Protein AF-A0A535KZH7-F1 (afdb_monomer_lite)

Structure (mmCIF, N/CA/C/O backbone):
data_AF-A0A535KZH7-F1
#
_entry.id   AF-A0A535KZH7-F1
#
loop_
_atom_site.group_PDB
_atom_site.id
_atom_site.type_symbol
_atom_site.label_atom_id
_atom_site.label_alt_id
_atom_site.label_comp_id
_atom_site.label_asym_id
_atom_site.label_entity_id
_atom_site.label_seq_id
_atom_site.pdbx_PDB_ins_code
_atom_site.Cartn_x
_atom_site.Cartn_y
_atom_site.Cartn_z
_atom_site.occupancy
_atom_site.B_iso_or_equiv
_atom_site.auth_seq_id
_atom_site.auth_comp_id
_atom_site.auth_asym_id
_atom_site.auth_atom_id
_atom_site.pdbx_PDB_model_num
ATOM 1 N N . MET A 1 1 ? 9.470 23.841 11.954 1.00 39.41 1 MET A N 1
ATOM 2 C CA . MET A 1 1 ? 9.263 24.205 10.536 1.00 39.41 1 MET A CA 1
ATOM 3 C C . MET A 1 1 ? 7.979 23.517 10.084 1.00 39.41 1 MET A C 1
ATOM 5 O O . MET A 1 1 ? 8.004 22.323 9.849 1.00 39.41 1 MET A O 1
ATOM 9 N N . PHE A 1 2 ? 6.840 24.219 10.107 1.00 42.56 2 PHE A N 1
ATOM 10 C CA . PHE A 1 2 ? 5.518 23.649 9.799 1.00 42.56 2 PHE A CA 1
ATOM 11 C C . PHE A 1 2 ? 5.331 23.496 8.275 1.00 42.56 2 PHE A C 1
ATOM 13 O O . PHE A 1 2 ? 4.774 24.376 7.624 1.00 42.56 2 PHE A O 1
ATOM 20 N N . LYS A 1 3 ? 5.815 22.394 7.698 1.00 49.94 3 LYS A N 1
ATOM 21 C CA . LYS A 1 3 ? 5.168 21.756 6.535 1.00 49.94 3 LYS A CA 1
ATOM 22 C C . LYS A 1 3 ? 4.121 20.816 7.173 1.00 49.94 3 LYS A C 1
ATOM 24 O O . LYS A 1 3 ? 4.491 20.090 8.079 1.00 49.94 3 LYS A O 1
ATOM 29 N N . ASP A 1 4 ? 2.800 20.880 6.994 1.00 58.34 4 ASP A N 1
ATOM 30 C CA . ASP A 1 4 ? 2.059 20.798 5.740 1.00 58.34 4 ASP A CA 1
ATOM 31 C C . ASP A 1 4 ? 0.545 21.055 5.905 1.00 58.34 4 ASP A C 1
ATOM 33 O O . ASP A 1 4 ? -0.198 20.168 6.330 1.00 58.34 4 ASP A O 1
ATOM 37 N N . PRO A 1 5 ? 0.016 22.208 5.466 1.00 68.94 5 PRO A N 1
ATOM 38 C CA . PRO A 1 5 ? -1.412 22.330 5.186 1.00 68.94 5 PRO A CA 1
ATOM 39 C C . PRO A 1 5 ? -1.755 21.970 3.733 1.00 68.94 5 PRO A C 1
ATOM 41 O O . PRO A 1 5 ? -2.889 21.588 3.460 1.00 68.94 5 PRO A O 1
ATOM 44 N N . TYR A 1 6 ? -0.817 22.093 2.783 1.00 82.56 6 TYR A N 1
ATOM 45 C CA . TYR A 1 6 ? -1.136 22.000 1.352 1.00 82.56 6 TYR A CA 1
ATOM 46 C C . TYR A 1 6 ? -1.100 20.566 0.788 1.00 82.56 6 TYR A C 1
ATOM 48 O O . TYR A 1 6 ? -2.123 20.146 0.242 1.00 82.56 6 TYR A O 1
ATOM 56 N N . PRO A 1 7 ? -0.031 19.762 0.960 1.00 86.06 7 PRO A N 1
ATOM 57 C CA . PRO A 1 7 ? -0.011 18.382 0.475 1.00 86.06 7 PRO A CA 1
ATOM 58 C C . PRO A 1 7 ? -1.048 17.498 1.164 1.00 86.06 7 PRO A C 1
ATOM 60 O O . PRO A 1 7 ? -1.810 16.814 0.483 1.00 86.06 7 PRO A O 1
ATOM 63 N N . LEU A 1 8 ? -1.184 17.594 2.493 1.00 85.00 8 LEU A N 1
ATOM 64 C CA . LEU A 1 8 ? -2.224 16.872 3.233 1.00 85.00 8 LEU A CA 1
ATOM 65 C C . LEU A 1 8 ? -3.637 17.242 2.749 1.00 85.00 8 LEU A C 1
ATOM 67 O O . LEU A 1 8 ? -4.498 16.374 2.599 1.00 85.00 8 LEU A O 1
ATOM 71 N N . LYS A 1 9 ? -3.888 18.522 2.441 1.00 85.88 9 LYS A N 1
ATOM 72 C CA . LYS A 1 9 ? -5.162 18.958 1.848 1.00 85.88 9 LYS A CA 1
ATOM 73 C C . LYS A 1 9 ? -5.380 18.353 0.462 1.00 85.88 9 LYS A C 1
ATOM 75 O O . LYS A 1 9 ? -6.516 18.002 0.151 1.00 85.88 9 LYS A O 1
ATOM 80 N N . MET A 1 10 ? -4.336 18.213 -0.354 1.00 88.31 10 MET A N 1
ATOM 81 C CA . MET A 1 10 ? -4.445 17.570 -1.668 1.00 88.31 10 MET A CA 1
ATOM 82 C C . MET A 1 10 ? -4.733 16.076 -1.55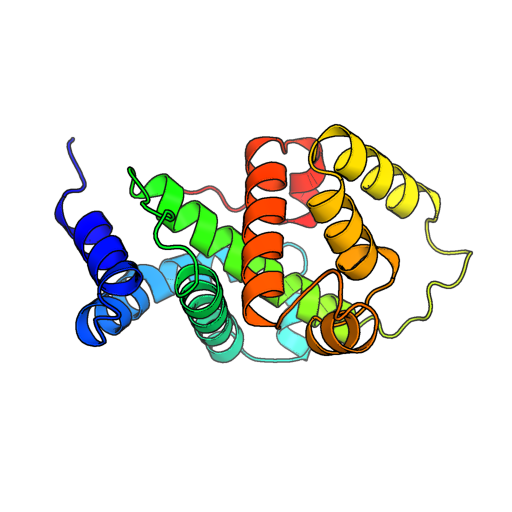1 1.00 88.31 10 MET A C 1
ATOM 84 O O . MET A 1 10 ? -5.653 15.606 -2.215 1.00 88.31 10 MET A O 1
ATOM 88 N N . PHE A 1 11 ? -4.071 15.359 -0.638 1.00 87.81 11 PHE A N 1
ATOM 89 C CA . PHE A 1 11 ? -4.439 13.977 -0.315 1.00 87.81 11 PHE A CA 1
ATOM 90 C C . PHE A 1 11 ? -5.907 13.883 0.109 1.00 87.81 11 PHE A C 1
ATOM 92 O O . PHE A 1 11 ? -6.678 13.136 -0.487 1.00 87.81 11 PHE A O 1
ATOM 99 N N . ARG A 1 12 ? -6.348 14.702 1.071 1.00 84.25 12 ARG A N 1
ATOM 100 C CA . ARG A 1 12 ? -7.747 14.697 1.531 1.00 84.25 12 ARG A CA 1
ATOM 101 C C . ARG A 1 12 ? -8.741 14.985 0.402 1.00 84.25 12 ARG A C 1
ATOM 103 O O . ARG A 1 12 ? -9.753 14.298 0.318 1.00 84.25 12 ARG A O 1
ATOM 110 N N . ARG A 1 13 ? -8.467 15.945 -0.490 1.00 85.50 13 ARG A N 1
ATOM 111 C CA . ARG A 1 13 ? -9.321 16.221 -1.666 1.00 85.50 13 ARG A CA 1
ATOM 112 C C . ARG A 1 13 ? -9.358 15.040 -2.638 1.00 85.50 13 ARG A C 1
ATOM 114 O O . ARG A 1 13 ? -10.438 14.646 -3.068 1.00 85.50 13 ARG A O 1
ATOM 121 N N . ALA A 1 14 ? -8.207 14.441 -2.931 1.00 85.81 14 ALA A N 1
ATOM 122 C CA . ALA A 1 14 ? -8.098 13.288 -3.822 1.00 85.81 14 ALA A CA 1
ATOM 123 C C . ALA A 1 14 ? -8.870 12.054 -3.306 1.00 85.81 14 ALA A C 1
ATOM 125 O O . ALA A 1 14 ? -9.451 11.307 -4.102 1.00 85.81 14 ALA A O 1
ATOM 126 N N . LEU A 1 15 ? -8.883 11.858 -1.982 1.00 78.94 15 LEU A N 1
ATOM 127 C CA . LEU A 1 15 ? -9.468 10.696 -1.305 1.00 78.94 15 LEU A CA 1
ATOM 128 C C . LEU A 1 15 ? -10.956 10.887 -0.981 1.00 78.94 15 LEU A C 1
ATOM 130 O O . LEU A 1 15 ? -11.769 10.040 -1.333 1.00 78.94 15 LEU A O 1
ATOM 134 N N . ILE A 1 16 ? -11.317 12.005 -0.343 1.00 73.25 16 ILE A N 1
ATOM 135 C CA . ILE A 1 16 ? -12.676 12.257 0.166 1.00 73.25 16 ILE A CA 1
ATOM 136 C C . ILE A 1 16 ? -13.601 12.750 -0.950 1.00 73.25 16 ILE A C 1
ATOM 138 O O . ILE A 1 16 ? -14.766 12.372 -1.000 1.00 73.25 16 ILE A O 1
ATOM 142 N N . GLN A 1 17 ? -13.096 13.615 -1.835 1.00 70.56 17 GLN A N 1
ATOM 143 C CA . GLN A 1 17 ? -13.911 14.280 -2.860 1.00 70.56 17 GLN A CA 1
ATOM 144 C C . GLN A 1 17 ? -13.775 13.616 -4.235 1.00 70.56 17 GLN A C 1
ATOM 146 O O . GLN A 1 17 ? -14.438 14.032 -5.179 1.00 70.56 17 GLN A O 1
ATOM 151 N N . GLY A 1 18 ? -12.903 12.606 -4.363 1.00 76.25 18 GLY A N 1
ATOM 152 C CA . GLY A 1 18 ? -12.600 11.969 -5.646 1.00 76.25 18 GLY A CA 1
ATOM 153 C C . GLY A 1 18 ? -12.031 12.943 -6.683 1.00 76.25 18 GLY A C 1
ATOM 154 O O . GLY A 1 18 ? -12.133 12.688 -7.880 1.00 76.25 18 GLY A O 1
ATOM 155 N N . ASP A 1 19 ? -11.465 14.065 -6.229 1.00 86.62 19 ASP A N 1
ATOM 156 C CA . ASP A 1 19 ? -11.054 15.176 -7.080 1.00 86.62 19 ASP A CA 1
ATOM 157 C C . ASP A 1 19 ? -9.902 14.752 -8.003 1.00 86.62 19 ASP A C 1
ATOM 159 O O . ASP A 1 19 ? -8.779 14.500 -7.557 1.00 86.62 19 ASP A O 1
ATOM 163 N N . SER A 1 20 ? -10.203 14.664 -9.301 1.00 86.25 20 SER A N 1
ATOM 164 C CA . SER A 1 20 ? -9.248 14.278 -10.348 1.00 86.25 20 SER A CA 1
ATOM 165 C C . SER A 1 20 ? -8.008 15.175 -10.398 1.00 86.25 20 SER A C 1
ATOM 167 O O . SER A 1 20 ? -6.897 14.657 -10.479 1.00 86.25 20 SER A O 1
ATOM 169 N N . GLN A 1 21 ? -8.160 16.493 -10.232 1.00 89.00 21 GLN A N 1
ATOM 170 C CA . GLN A 1 21 ? -7.033 17.428 -10.250 1.00 89.00 21 GLN A CA 1
ATOM 171 C C . GLN A 1 21 ? -6.147 17.243 -9.019 1.00 89.00 21 GLN A C 1
ATOM 173 O O . GLN A 1 21 ? -4.922 17.312 -9.105 1.00 89.00 21 GLN A O 1
ATOM 178 N N . ALA A 1 22 ? -6.755 16.971 -7.862 1.00 90.81 22 ALA A N 1
ATOM 179 C CA . ALA A 1 22 ? -6.000 16.655 -6.656 1.00 90.81 22 ALA A CA 1
ATOM 180 C C . ALA A 1 22 ? -5.250 15.318 -6.791 1.00 90.81 22 ALA A C 1
ATOM 182 O O . ALA A 1 22 ? -4.103 15.225 -6.356 1.00 90.81 22 ALA A O 1
ATOM 183 N N . ARG A 1 23 ? -5.854 14.300 -7.423 1.00 91.31 23 ARG A N 1
ATOM 184 C CA . ARG A 1 23 ? -5.192 13.012 -7.708 1.00 91.31 23 ARG A CA 1
ATOM 185 C C . ARG A 1 23 ? -3.997 13.180 -8.637 1.00 91.31 23 ARG A C 1
ATOM 187 O O . ARG A 1 23 ? -2.927 12.674 -8.316 1.00 91.31 23 ARG A O 1
ATOM 194 N N . GLU A 1 24 ? -4.159 13.914 -9.734 1.00 92.06 24 GLU A N 1
ATOM 195 C CA . GLU A 1 24 ? -3.070 14.228 -10.667 1.00 92.06 24 GLU A CA 1
ATOM 196 C C . GLU A 1 24 ? -1.946 14.999 -9.975 1.00 92.06 24 GLU A C 1
ATOM 198 O O . GLU A 1 24 ? -0.769 14.680 -10.145 1.00 92.06 24 GLU A O 1
ATOM 203 N N . TRP A 1 25 ? -2.299 15.983 -9.142 1.00 93.56 25 TRP A N 1
ATOM 204 C CA . TRP A 1 25 ? -1.316 16.731 -8.368 1.00 93.56 25 TRP A CA 1
ATOM 205 C C . TRP A 1 25 ? -0.545 15.818 -7.410 1.00 93.56 25 TRP A C 1
ATOM 207 O O . TRP A 1 25 ? 0.680 15.887 -7.374 1.00 93.56 25 TRP A O 1
ATOM 217 N N . VAL A 1 26 ? -1.224 14.940 -6.661 1.00 92.50 26 VAL A N 1
ATOM 218 C CA . VAL A 1 26 ? -0.561 13.997 -5.742 1.00 92.50 26 VAL A CA 1
ATOM 219 C C . VAL A 1 26 ? 0.336 13.033 -6.515 1.00 92.50 26 VAL A C 1
ATOM 221 O O . VAL A 1 26 ? 1.496 12.866 -6.146 1.00 92.50 26 VAL A O 1
ATOM 224 N N . GLN A 1 27 ? -0.163 12.451 -7.609 1.00 94.44 27 GLN A N 1
ATOM 225 C CA . GLN A 1 27 ? 0.622 11.561 -8.464 1.00 94.44 27 GLN A CA 1
ATOM 226 C C . GLN A 1 27 ? 1.889 12.250 -8.957 1.00 94.44 27 GLN A C 1
ATOM 228 O O . GLN A 1 27 ? 2.974 11.714 -8.778 1.00 94.44 27 GLN A O 1
ATOM 233 N N . ARG A 1 28 ? 1.779 13.463 -9.506 1.00 94.06 28 ARG A N 1
ATOM 234 C CA . ARG A 1 28 ? 2.931 14.220 -10.002 1.00 94.06 28 ARG A CA 1
ATOM 235 C C . ARG A 1 28 ? 3.917 14.584 -8.891 1.00 94.06 28 ARG A C 1
ATOM 237 O O . ARG A 1 28 ? 5.121 14.465 -9.096 1.00 94.06 28 ARG A O 1
ATOM 244 N N . SER A 1 29 ? 3.420 15.039 -7.743 1.00 93.00 29 SER A N 1
ATOM 245 C CA . SER A 1 29 ? 4.252 15.488 -6.619 1.00 93.00 29 SER A CA 1
ATOM 246 C C . SER A 1 29 ? 5.021 14.345 -5.959 1.00 93.00 29 SER A C 1
ATOM 248 O O . SER A 1 29 ? 6.168 14.536 -5.569 1.00 93.00 29 SER A O 1
ATOM 250 N N . TYR A 1 30 ? 4.410 13.162 -5.859 1.00 94.75 30 TYR A N 1
ATOM 251 C CA . TYR A 1 30 ? 4.977 12.008 -5.152 1.00 94.75 30 TYR A CA 1
ATOM 252 C C . TYR A 1 30 ? 5.451 10.889 -6.080 1.00 94.75 30 TYR A C 1
ATOM 254 O O . TYR A 1 30 ? 5.908 9.855 -5.598 1.00 94.75 30 TYR A O 1
ATOM 262 N N . TRP A 1 31 ? 5.404 11.093 -7.400 1.00 94.38 31 TRP A N 1
ATOM 263 C CA . TRP A 1 31 ? 5.911 10.138 -8.386 1.00 94.38 31 TRP A CA 1
ATOM 264 C C . TRP A 1 31 ? 7.342 9.716 -8.066 1.00 94.38 31 TRP A C 1
ATOM 266 O O . TRP A 1 31 ? 7.638 8.532 -7.925 1.00 94.38 31 TRP A O 1
ATOM 276 N N . LYS A 1 32 ? 8.225 10.710 -7.902 1.00 93.75 32 LYS A N 1
ATOM 277 C CA . LYS A 1 32 ? 9.637 10.473 -7.615 1.00 93.75 32 LYS A CA 1
ATOM 278 C C . LYS A 1 32 ? 9.830 9.773 -6.270 1.00 93.75 32 LYS A C 1
ATOM 280 O O . LYS A 1 32 ? 10.658 8.884 -6.182 1.00 93.75 32 LYS A O 1
ATOM 285 N N . THR A 1 33 ? 9.040 10.121 -5.257 1.00 93.94 33 THR A N 1
ATOM 286 C CA . THR A 1 33 ? 9.095 9.467 -3.944 1.00 93.94 33 THR A CA 1
ATOM 287 C C . THR A 1 33 ? 8.783 7.974 -4.044 1.00 93.94 33 THR A C 1
ATOM 289 O O . THR A 1 33 ? 9.537 7.156 -3.528 1.00 93.94 33 THR A O 1
ATOM 292 N N . VAL A 1 34 ? 7.711 7.604 -4.753 1.00 93.56 34 VAL A N 1
ATOM 293 C CA . VAL A 1 34 ? 7.353 6.192 -4.967 1.00 93.56 34 VAL A CA 1
ATOM 294 C C . VAL A 1 34 ? 8.427 5.472 -5.783 1.00 93.56 34 VAL A C 1
ATOM 296 O O . VAL A 1 34 ? 8.756 4.325 -5.490 1.00 93.56 34 VAL A O 1
ATOM 299 N N . LEU A 1 35 ? 9.003 6.151 -6.775 1.00 93.69 35 LEU A N 1
ATOM 300 C CA . LEU A 1 35 ? 10.097 5.614 -7.574 1.00 93.69 35 LEU A CA 1
ATOM 301 C C . LEU A 1 35 ? 11.358 5.352 -6.735 1.00 93.69 35 LEU A C 1
ATOM 303 O O . LEU A 1 35 ? 11.925 4.266 -6.803 1.00 93.69 35 LEU A O 1
ATOM 307 N N . ASP A 1 36 ? 11.759 6.307 -5.897 1.00 91.81 36 ASP A N 1
ATOM 308 C CA . ASP A 1 36 ? 12.930 6.169 -5.029 1.00 91.81 36 ASP A CA 1
ATOM 309 C C . ASP A 1 36 ? 12.724 5.013 -4.013 1.00 91.81 36 ASP A C 1
ATOM 311 O O . ASP A 1 36 ? 13.657 4.262 -3.705 1.00 91.81 36 ASP A O 1
ATOM 315 N N . TRP A 1 37 ? 11.488 4.797 -3.535 1.00 92.44 37 TRP A N 1
ATOM 316 C CA . TRP A 1 37 ? 11.130 3.631 -2.713 1.00 92.44 37 TRP A CA 1
ATOM 317 C C . TRP A 1 37 ? 11.227 2.308 -3.477 1.00 92.44 37 TRP A C 1
ATOM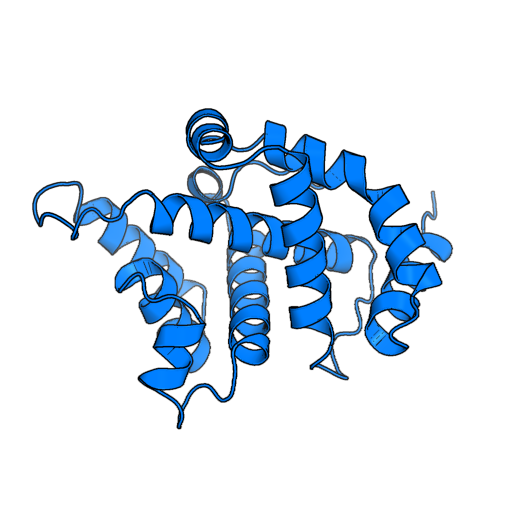 319 O O . TRP A 1 37 ? 11.760 1.336 -2.942 1.00 92.44 37 TRP A O 1
ATOM 329 N N . LEU A 1 38 ? 10.764 2.270 -4.729 1.00 90.62 38 LEU A N 1
ATOM 330 C CA . LEU A 1 38 ? 10.892 1.104 -5.603 1.00 90.62 38 LEU A CA 1
ATOM 331 C C . LEU A 1 38 ? 12.367 0.745 -5.845 1.00 90.62 38 LEU A C 1
ATOM 333 O O . LEU A 1 38 ? 12.753 -0.417 -5.715 1.00 90.62 38 LEU A O 1
ATOM 337 N N . HIS A 1 39 ? 13.218 1.743 -6.104 1.00 89.06 39 HIS A N 1
ATOM 338 C CA . HIS A 1 39 ? 14.667 1.561 -6.270 1.00 89.06 39 HIS A CA 1
ATOM 339 C C . HIS A 1 39 ? 15.382 1.059 -5.016 1.00 89.06 39 HIS A C 1
ATOM 341 O O . HIS A 1 39 ? 16.453 0.451 -5.124 1.00 89.06 39 HIS A O 1
ATOM 347 N N . SER A 1 40 ? 14.803 1.325 -3.847 1.00 85.81 40 SER A N 1
ATOM 348 C CA . SER A 1 40 ? 15.311 0.896 -2.543 1.00 85.81 40 SER A CA 1
ATOM 349 C C . SER A 1 40 ? 14.820 -0.501 -2.141 1.00 85.81 40 SER A C 1
ATOM 351 O O . SER A 1 40 ? 15.215 -1.009 -1.092 1.00 85.81 40 SER A O 1
ATOM 353 N N . HIS A 1 41 ? 13.966 -1.138 -2.950 1.00 82.44 41 HIS A N 1
ATOM 354 C CA . HIS A 1 41 ? 13.421 -2.454 -2.638 1.00 82.44 41 HIS A CA 1
ATOM 355 C C . HIS A 1 41 ? 14.486 -3.562 -2.811 1.00 82.44 41 HIS A C 1
ATOM 357 O O . HIS A 1 41 ? 15.124 -3.625 -3.868 1.00 82.44 41 HIS A O 1
ATOM 363 N N . PRO A 1 42 ? 14.660 -4.484 -1.838 1.00 76.38 42 PRO A N 1
ATOM 364 C CA . PRO A 1 42 ? 15.676 -5.545 -1.892 1.00 76.38 42 PRO A CA 1
ATOM 365 C C . PRO A 1 42 ? 15.591 -6.420 -3.149 1.00 76.38 42 PRO A C 1
ATOM 367 O O . PRO A 1 42 ? 16.607 -6.759 -3.746 1.00 76.38 42 PRO A O 1
ATOM 370 N N . HIS A 1 43 ? 14.368 -6.714 -3.596 1.00 76.19 43 HIS A N 1
ATOM 371 C CA . HIS A 1 43 ? 14.089 -7.573 -4.754 1.00 76.19 43 HIS A CA 1
ATOM 372 C C . HIS A 1 43 ? 13.855 -6.806 -6.068 1.00 76.19 43 HIS A C 1
ATOM 374 O O . HIS A 1 43 ? 13.193 -7.317 -6.971 1.00 76.19 43 HIS A O 1
ATOM 380 N N . LYS A 1 44 ? 14.342 -5.563 -6.201 1.00 82.25 44 LYS A N 1
ATOM 381 C CA . LYS A 1 44 ? 14.070 -4.724 -7.390 1.00 82.25 44 LYS A CA 1
ATOM 382 C C . LYS A 1 44 ? 14.462 -5.381 -8.720 1.00 82.25 44 LYS A C 1
ATOM 384 O O . LYS A 1 44 ? 13.733 -5.260 -9.696 1.00 82.25 44 LYS A O 1
ATOM 389 N N . GLU A 1 45 ? 15.566 -6.129 -8.742 1.00 83.38 45 GLU A N 1
ATOM 390 C CA . GLU A 1 45 ? 16.057 -6.808 -9.950 1.00 83.38 45 GLU A CA 1
ATOM 391 C C . GLU A 1 45 ? 15.111 -7.920 -10.415 1.00 83.38 45 GLU A C 1
ATOM 393 O O . GLU A 1 45 ? 15.011 -8.198 -11.607 1.00 83.38 45 GLU A O 1
ATOM 398 N N . GLU A 1 46 ? 14.408 -8.570 -9.486 1.00 81.00 46 GLU A N 1
ATOM 399 C CA . GLU A 1 46 ? 13.398 -9.580 -9.803 1.00 81.00 46 GLU A CA 1
ATOM 400 C C . GLU A 1 46 ? 12.107 -8.917 -10.281 1.00 81.00 46 GLU A C 1
ATOM 402 O O . GLU A 1 46 ? 11.522 -9.342 -11.274 1.00 81.00 46 GLU A O 1
ATOM 407 N N . ILE A 1 47 ? 11.708 -7.831 -9.616 1.00 84.12 47 ILE A N 1
ATOM 408 C CA . ILE A 1 47 ? 10.527 -7.030 -9.949 1.00 84.12 47 ILE A CA 1
ATOM 409 C C . ILE A 1 47 ? 10.631 -6.492 -11.386 1.00 84.12 47 ILE A C 1
ATOM 411 O O . ILE A 1 47 ? 9.721 -6.694 -12.188 1.00 84.12 47 ILE A O 1
ATOM 415 N N . TYR A 1 48 ? 11.768 -5.905 -11.768 1.00 86.94 48 TYR A N 1
ATOM 416 C CA . TYR A 1 48 ? 11.955 -5.319 -13.102 1.00 86.94 48 TYR A CA 1
ATOM 417 C C . TYR A 1 48 ? 11.996 -6.315 -14.264 1.00 86.94 48 TYR A C 1
ATOM 419 O O . TYR A 1 48 ? 11.982 -5.904 -15.424 1.00 86.94 48 TYR A O 1
ATOM 427 N N . ARG A 1 49 ? 11.990 -7.625 -13.998 1.00 86.50 49 ARG A N 1
ATOM 428 C CA . ARG A 1 49 ? 11.846 -8.638 -15.057 1.00 86.50 49 ARG A CA 1
ATOM 429 C C . ARG A 1 49 ? 10.433 -8.695 -15.631 1.00 86.50 49 ARG A C 1
ATOM 431 O O . ARG A 1 49 ? 10.264 -9.208 -16.733 1.00 86.50 49 ARG A O 1
ATOM 438 N N . PHE A 1 50 ? 9.433 -8.216 -14.890 1.00 83.56 50 PHE A N 1
ATO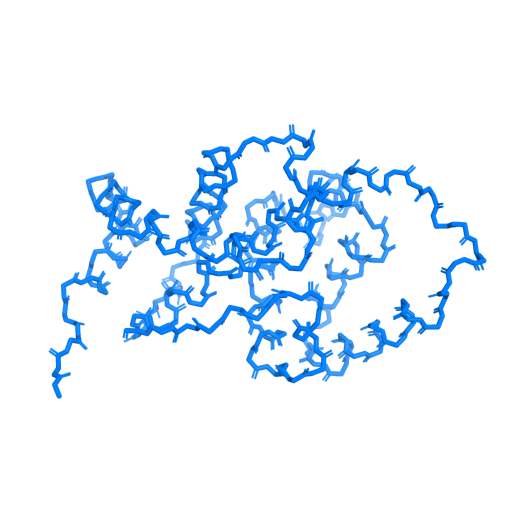M 439 C CA . PHE A 1 50 ? 8.026 -8.322 -15.282 1.00 83.56 50 PHE A CA 1
ATOM 440 C C . PHE A 1 50 ? 7.521 -7.052 -15.949 1.00 83.56 50 PHE A C 1
ATOM 442 O O . PHE A 1 50 ? 6.944 -7.119 -17.033 1.00 83.56 50 PHE A O 1
ATOM 449 N N . TYR A 1 51 ? 7.736 -5.908 -15.303 1.00 89.12 51 TYR A N 1
ATOM 450 C CA . TYR A 1 51 ? 7.252 -4.617 -15.777 1.00 89.12 51 TYR A CA 1
ATOM 451 C C . TYR A 1 51 ? 8.267 -3.510 -15.496 1.00 89.12 51 TYR A C 1
ATOM 453 O O . TYR A 1 51 ? 9.203 -3.682 -14.716 1.00 89.12 51 TYR A O 1
ATOM 461 N N . ASP A 1 52 ? 8.078 -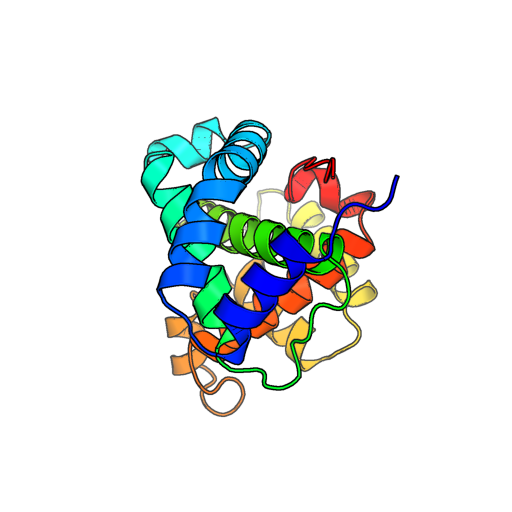2.366 -16.146 1.00 90.94 52 ASP A N 1
ATOM 462 C CA . ASP A 1 52 ? 8.914 -1.193 -15.930 1.00 90.94 52 ASP A CA 1
ATOM 463 C C . ASP A 1 52 ? 8.487 -0.392 -14.687 1.00 90.94 52 ASP A C 1
ATOM 465 O O . ASP A 1 52 ? 7.458 -0.628 -14.049 1.00 90.94 52 ASP A O 1
ATOM 469 N N . GLU A 1 53 ? 9.299 0.601 -14.344 1.00 93.06 53 GLU A N 1
ATOM 470 C CA . GLU A 1 53 ? 9.063 1.510 -13.221 1.00 93.06 53 GLU A CA 1
ATOM 471 C C . GLU A 1 53 ? 7.725 2.246 -13.326 1.00 93.06 53 GLU A C 1
ATOM 473 O O . GLU A 1 53 ? 7.001 2.380 -12.337 1.00 93.06 53 GLU A O 1
ATOM 478 N N . ASN A 1 54 ? 7.370 2.690 -14.534 1.00 92.56 54 ASN A N 1
ATOM 479 C CA . ASN A 1 54 ? 6.151 3.454 -14.776 1.00 92.56 54 ASN A CA 1
ATOM 480 C C . ASN A 1 54 ? 4.907 2.635 -14.450 1.00 92.56 54 ASN A C 1
ATOM 482 O O . ASN A 1 54 ? 3.961 3.166 -13.859 1.00 92.56 54 ASN A O 1
ATOM 486 N N . TYR A 1 55 ? 4.912 1.348 -14.801 1.00 92.31 55 TYR A N 1
ATOM 487 C CA . TYR A 1 55 ? 3.850 0.426 -14.440 1.00 92.31 55 TYR A CA 1
ATOM 488 C C . TYR A 1 55 ? 3.699 0.336 -12.920 1.00 92.31 55 TYR A C 1
ATOM 490 O O . TYR A 1 55 ? 2.604 0.561 -12.405 1.00 92.31 55 TYR A O 1
ATOM 498 N N . TYR A 1 56 ? 4.781 0.085 -12.179 1.00 92.31 56 TYR A N 1
ATOM 499 C CA . TYR A 1 56 ? 4.705 -0.080 -10.724 1.00 92.31 56 TYR A CA 1
ATOM 500 C C . TYR A 1 56 ? 4.255 1.182 -9.997 1.00 92.31 56 TYR A C 1
ATOM 502 O O . TYR A 1 56 ? 3.399 1.109 -9.108 1.00 92.31 56 TYR A O 1
ATOM 510 N N . VAL A 1 57 ? 4.769 2.346 -10.394 1.00 94.62 57 VAL A N 1
ATOM 511 C CA . VAL A 1 57 ? 4.353 3.621 -9.801 1.00 94.62 57 VAL A CA 1
ATOM 512 C C . VAL A 1 57 ? 2.879 3.902 -10.125 1.00 94.62 57 VAL A C 1
ATOM 514 O O . VAL A 1 57 ? 2.101 4.226 -9.225 1.00 94.62 57 VAL A O 1
ATOM 517 N N . SER A 1 58 ? 2.445 3.689 -11.373 1.00 93.06 58 SER A N 1
ATOM 518 C CA . SER A 1 58 ? 1.040 3.884 -11.774 1.00 93.06 58 SER A CA 1
ATOM 519 C C . SER A 1 58 ? 0.090 2.953 -11.019 1.00 93.06 58 SER A C 1
ATOM 521 O O . SER A 1 58 ? -0.929 3.399 -10.483 1.00 93.06 58 SER A O 1
ATOM 523 N N . GLN A 1 59 ? 0.445 1.671 -10.916 1.00 91.62 59 GLN A N 1
ATOM 524 C CA . GLN A 1 59 ? -0.350 0.666 -10.212 1.00 91.62 59 GLN A CA 1
ATOM 525 C C . GLN A 1 59 ? -0.402 0.918 -8.706 1.00 91.62 59 GLN A C 1
ATOM 527 O O . GLN A 1 59 ? -1.441 0.686 -8.087 1.00 91.62 59 GLN A O 1
ATOM 532 N N . THR A 1 60 ? 0.669 1.455 -8.122 1.00 93.31 60 THR A N 1
ATOM 533 C CA . THR A 1 60 ? 0.694 1.884 -6.718 1.00 93.31 60 THR A CA 1
ATOM 534 C C . THR A 1 60 ? -0.379 2.931 -6.452 1.00 93.31 60 THR A C 1
ATOM 536 O O . THR A 1 60 ? -1.198 2.759 -5.548 1.00 93.31 60 THR A O 1
ATOM 539 N N . PHE A 1 61 ? -0.440 3.985 -7.271 1.00 93.44 61 PHE A N 1
ATOM 540 C CA . PHE A 1 61 ? -1.468 5.012 -7.117 1.00 93.44 61 PHE A CA 1
ATOM 541 C C . PHE A 1 61 ? -2.871 4.485 -7.428 1.00 93.44 61 PHE A C 1
ATOM 543 O O . PHE A 1 61 ? -3.818 4.838 -6.729 1.00 93.44 61 PHE A O 1
ATOM 550 N N . ALA A 1 62 ? -3.029 3.617 -8.431 1.00 90.12 62 ALA A N 1
ATOM 551 C CA . ALA A 1 62 ? -4.316 2.984 -8.710 1.00 90.12 62 ALA A CA 1
ATOM 552 C C . ALA A 1 62 ? -4.821 2.176 -7.500 1.00 90.12 62 ALA A C 1
ATOM 554 O O . ALA A 1 62 ? -5.969 2.344 -7.085 1.00 90.12 62 ALA A O 1
ATOM 555 N N . CYS A 1 63 ? -3.950 1.364 -6.892 1.00 87.06 63 CYS A N 1
ATOM 556 C CA . CYS A 1 63 ? -4.248 0.613 -5.674 1.00 87.06 63 CYS A CA 1
ATOM 557 C C . CYS A 1 63 ? -4.591 1.551 -4.510 1.00 87.06 63 CYS A C 1
ATOM 559 O O . CYS A 1 63 ? -5.601 1.347 -3.838 1.00 87.06 63 CYS A O 1
ATOM 561 N N . PHE A 1 64 ? -3.800 2.608 -4.315 1.00 89.44 64 PHE A N 1
ATOM 562 C CA . PHE A 1 64 ? -4.016 3.623 -3.285 1.00 89.44 64 PHE A CA 1
ATOM 563 C C . PHE A 1 64 ? -5.411 4.260 -3.392 1.00 89.44 64 PHE A C 1
ATOM 565 O O . PHE A 1 64 ? -6.171 4.279 -2.421 1.00 89.44 64 PHE A O 1
ATOM 572 N N . TRP A 1 65 ? -5.801 4.709 -4.591 1.00 87.12 65 TRP A N 1
ATOM 573 C CA . TRP A 1 65 ? -7.112 5.321 -4.822 1.00 87.12 65 TRP A CA 1
ATOM 574 C C . TRP A 1 65 ? -8.265 4.337 -4.645 1.00 87.12 65 TRP A C 1
ATOM 576 O O . TRP A 1 65 ? -9.292 4.703 -4.074 1.00 87.12 65 TRP A O 1
ATOM 586 N N . GLN A 1 66 ? -8.109 3.095 -5.109 1.00 83.50 66 GLN A N 1
ATOM 587 C CA . GLN A 1 66 ? -9.127 2.055 -4.945 1.00 83.50 66 GLN A CA 1
ATOM 588 C C . GLN A 1 66 ? -9.350 1.707 -3.474 1.00 83.50 66 GLN A C 1
ATOM 590 O O . GLN A 1 66 ? -10.493 1.615 -3.029 1.00 83.50 66 GLN A O 1
ATOM 595 N N . ALA A 1 67 ? -8.265 1.545 -2.719 1.00 79.56 67 ALA A N 1
ATOM 596 C CA . ALA A 1 67 ? -8.312 1.196 -1.308 1.00 79.56 67 ALA A CA 1
ATOM 597 C C . ALA A 1 67 ? -8.932 2.326 -0.462 1.00 79.56 67 ALA A C 1
ATOM 599 O O . ALA A 1 67 ? -9.629 2.062 0.519 1.00 79.56 67 ALA A O 1
ATOM 600 N N . ALA A 1 68 ? -8.739 3.580 -0.874 1.00 75.44 68 ALA A N 1
ATOM 601 C CA . ALA A 1 68 ? -9.307 4.741 -0.202 1.00 75.44 68 ALA A CA 1
ATOM 602 C C . ALA A 1 68 ? -10.772 5.045 -0.553 1.00 75.44 68 ALA A C 1
ATOM 604 O O . ALA A 1 68 ? -11.508 5.549 0.294 1.00 75.44 68 ALA A O 1
ATOM 605 N N . ALA A 1 69 ? -11.225 4.731 -1.772 1.00 70.75 69 ALA A N 1
ATOM 606 C CA . ALA A 1 69 ? -12.556 5.107 -2.264 1.00 70.75 69 ALA A CA 1
ATOM 607 C C . ALA A 1 69 ? -13.736 4.500 -1.469 1.00 70.75 69 ALA A C 1
ATOM 609 O O . ALA A 1 69 ? -14.863 4.970 -1.603 1.00 70.75 69 ALA A O 1
ATOM 610 N N . GLY A 1 70 ? -13.501 3.470 -0.647 1.00 61.69 70 GLY A N 1
ATOM 611 C CA . GLY A 1 70 ? -14.537 2.736 0.092 1.00 61.69 70 GLY A CA 1
ATOM 612 C C . GLY A 1 70 ? -14.607 2.988 1.604 1.00 61.69 70 GLY A C 1
ATOM 613 O O . GLY A 1 70 ? -15.364 2.298 2.285 1.00 61.69 70 GLY A O 1
ATOM 614 N N . LYS A 1 71 ? -13.817 3.910 2.175 1.00 63.78 71 LYS A N 1
ATOM 615 C CA . LYS A 1 71 ? -13.816 4.188 3.627 1.00 63.78 71 LYS A CA 1
ATOM 616 C C . LYS A 1 71 ? -14.067 5.682 3.862 1.00 63.78 71 LYS A C 1
ATOM 618 O O . LYS A 1 71 ? -13.145 6.485 3.784 1.00 63.78 71 LYS A O 1
ATOM 623 N N . GLN A 1 72 ? -15.303 6.063 4.203 1.00 55.53 72 GLN A N 1
ATOM 624 C CA . GLN A 1 72 ? -15.613 7.445 4.623 1.00 55.53 72 GLN A CA 1
ATOM 625 C C . GLN A 1 72 ? -14.804 7.884 5.863 1.00 55.53 72 GLN A C 1
ATOM 627 O O . GLN A 1 72 ? -14.625 9.078 6.103 1.00 55.53 72 GLN A O 1
ATOM 632 N N . GLU A 1 73 ? -14.287 6.916 6.625 1.00 58.75 73 GLU A N 1
ATOM 633 C CA . GLU A 1 73 ? -13.482 7.112 7.832 1.00 58.75 73 GLU A CA 1
ATOM 634 C C . GLU A 1 73 ? -11.968 7.192 7.584 1.00 58.75 73 GLU A C 1
ATOM 636 O O . GLU A 1 73 ? -11.240 7.521 8.516 1.00 58.75 73 GLU A O 1
ATOM 641 N N . LEU A 1 74 ? -11.463 6.932 6.363 1.00 64.50 74 LEU A N 1
ATOM 642 C CA . LEU A 1 74 ? -10.044 7.157 6.031 1.00 64.50 74 LEU A CA 1
ATOM 643 C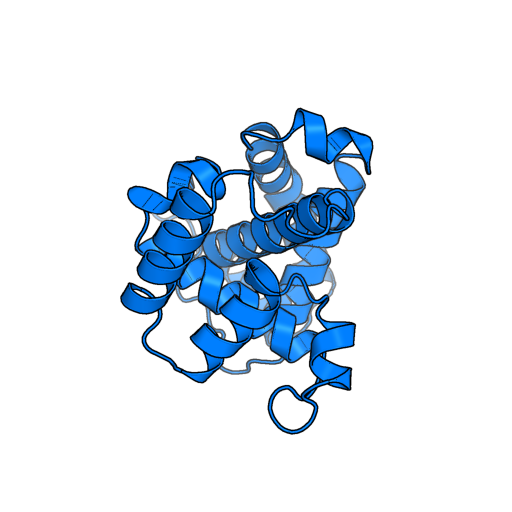 C . LEU A 1 74 ? -9.779 8.668 5.949 1.00 64.50 74 LEU A C 1
ATOM 645 O O . LEU A 1 74 ? -9.708 9.272 4.879 1.00 64.50 74 LEU A O 1
ATOM 649 N N . LYS A 1 75 ? -9.664 9.301 7.114 1.00 64.38 75 LYS A N 1
ATOM 650 C CA . LYS A 1 75 ? -9.161 10.659 7.268 1.00 64.38 75 LYS A CA 1
ATOM 651 C C . LYS A 1 75 ? -7.731 10.547 7.761 1.00 64.38 75 LYS A C 1
ATOM 653 O O . LYS A 1 75 ? -7.488 10.329 8.938 1.00 64.38 75 LYS A O 1
ATOM 658 N N . PHE A 1 76 ? -6.779 10.687 6.844 1.00 72.38 76 PHE A N 1
ATOM 659 C CA . PHE A 1 76 ? -5.399 10.903 7.255 1.00 72.38 76 PHE A CA 1
ATOM 660 C C . PHE A 1 76 ? -5.325 12.258 7.960 1.00 72.38 76 PHE A C 1
ATOM 662 O O . PHE A 1 76 ? -5.689 13.296 7.386 1.00 72.38 76 PHE A O 1
ATOM 669 N N . ASP A 1 77 ? -4.898 12.233 9.217 1.00 75.50 77 ASP A N 1
ATOM 670 C CA . ASP A 1 77 ? -4.719 13.435 10.031 1.00 75.50 77 ASP A CA 1
ATOM 671 C C . ASP A 1 77 ? -3.330 14.051 9.896 1.00 75.50 77 ASP A C 1
ATOM 673 O O . ASP A 1 77 ? -3.135 15.221 10.223 1.00 75.50 77 ASP A O 1
ATOM 677 N N . THR A 1 78 ? -2.403 13.307 9.298 1.00 84.12 78 THR A N 1
ATOM 678 C CA . THR A 1 78 ? -1.028 13.721 9.029 1.00 84.12 78 THR A CA 1
ATOM 679 C C . THR A 1 78 ? -0.629 13.352 7.603 1.00 84.12 78 THR A C 1
ATOM 681 O O . THR A 1 78 ? -1.193 12.431 7.002 1.00 84.12 78 THR A O 1
ATOM 684 N N . LEU A 1 79 ? 0.343 14.080 7.041 1.00 85.38 79 LEU A N 1
ATOM 685 C CA . LEU A 1 79 ? 0.938 13.696 5.760 1.00 85.38 79 LEU A CA 1
ATOM 686 C C . LEU A 1 79 ? 1.633 12.334 5.875 1.00 85.38 79 LEU A C 1
ATOM 688 O O . LEU A 1 79 ? 1.483 11.508 4.981 1.00 85.38 79 LEU A O 1
ATOM 692 N N . ASP A 1 80 ? 2.317 12.083 6.991 1.00 83.81 80 ASP A N 1
ATOM 693 C CA . ASP A 1 80 ? 3.032 10.829 7.236 1.00 83.81 80 ASP A CA 1
ATOM 694 C C . ASP A 1 80 ? 2.110 9.614 7.136 1.00 83.81 80 ASP A C 1
ATOM 696 O O . ASP A 1 80 ? 2.448 8.653 6.452 1.00 83.81 80 ASP A O 1
ATOM 700 N N . GLY A 1 81 ? 0.904 9.681 7.713 1.00 82.38 81 GLY A N 1
ATOM 701 C CA . GLY A 1 81 ? -0.077 8.601 7.587 1.00 82.38 81 GLY A CA 1
ATOM 702 C C . GLY A 1 81 ? -0.509 8.368 6.135 1.00 82.38 81 GLY A C 1
ATOM 703 O O . GLY A 1 81 ? -0.621 7.227 5.694 1.00 82.38 81 GLY A O 1
ATOM 704 N N . ALA A 1 82 ? -0.684 9.437 5.349 1.00 86.50 82 ALA A N 1
ATOM 705 C CA . ALA A 1 82 ? -1.017 9.311 3.929 1.00 86.50 82 ALA A CA 1
ATOM 706 C C . ALA A 1 82 ? 0.139 8.702 3.112 1.00 86.50 82 ALA A C 1
ATOM 708 O O . ALA A 1 82 ? -0.097 7.868 2.235 1.00 86.50 82 ALA A O 1
ATOM 709 N N . LEU A 1 83 ? 1.384 9.090 3.407 1.00 88.19 83 LEU A N 1
ATOM 710 C CA . LEU A 1 83 ? 2.580 8.536 2.768 1.00 88.19 83 LEU A CA 1
ATOM 711 C C . LEU A 1 83 ? 2.822 7.085 3.163 1.00 88.19 83 LEU A C 1
ATOM 713 O O . LEU A 1 83 ? 3.210 6.282 2.319 1.00 88.19 83 LEU A O 1
ATOM 717 N N . GLN A 1 84 ? 2.542 6.725 4.408 1.00 84.44 84 GLN A N 1
ATOM 718 C CA . GLN A 1 84 ? 2.648 5.355 4.874 1.00 84.44 84 GLN A CA 1
ATOM 719 C C . GLN A 1 84 ? 1.611 4.449 4.209 1.00 84.44 84 GLN A C 1
ATOM 721 O O . GLN A 1 84 ? 1.963 3.361 3.756 1.00 84.44 84 GLN A O 1
ATOM 726 N N . TYR A 1 85 ? 0.372 4.915 4.044 1.00 86.00 85 TYR A N 1
ATOM 727 C CA . TYR A 1 85 ? -0.650 4.178 3.298 1.00 86.00 85 TYR A CA 1
ATOM 728 C C . TYR A 1 85 ? -0.287 4.056 1.803 1.00 86.00 85 TYR A C 1
ATOM 730 O O . TYR A 1 85 ? -0.536 3.026 1.165 1.00 86.00 85 TYR A O 1
ATOM 738 N N . LEU A 1 86 ? 0.350 5.082 1.222 1.00 90.44 86 LEU A N 1
ATOM 739 C CA . LEU A 1 86 ? 0.890 5.024 -0.141 1.00 90.44 86 LEU A CA 1
ATOM 740 C C . LEU A 1 86 ? 2.036 4.004 -0.253 1.00 90.44 86 LEU A C 1
ATOM 742 O O . LEU A 1 86 ? 2.047 3.199 -1.183 1.00 90.44 86 LEU A O 1
ATOM 746 N N . TYR A 1 87 ? 2.953 3.976 0.714 1.00 88.31 87 TYR A N 1
ATOM 747 C CA . TYR A 1 87 ? 4.036 2.993 0.784 1.00 88.31 87 TYR A CA 1
ATOM 748 C C . TYR A 1 87 ? 3.513 1.561 0.990 1.00 88.31 87 TYR A C 1
ATOM 750 O O . TYR A 1 87 ? 3.993 0.619 0.357 1.00 88.31 87 TYR A O 1
ATOM 758 N N . ALA A 1 88 ? 2.473 1.384 1.809 1.00 85.38 88 ALA A N 1
ATOM 759 C CA . ALA A 1 88 ? 1.761 0.116 1.950 1.00 85.38 88 ALA A CA 1
ATOM 760 C C . ALA A 1 88 ? 1.117 -0.315 0.621 1.00 85.38 88 ALA A C 1
ATOM 762 O O . ALA A 1 88 ? 1.165 -1.487 0.249 1.00 85.38 88 ALA A O 1
ATOM 763 N N . SER A 1 89 ? 0.568 0.633 -0.143 1.00 89.62 89 SER A N 1
ATOM 764 C CA . SER A 1 89 ? 0.017 0.357 -1.476 1.00 89.62 89 SER A CA 1
ATOM 765 C C . SER A 1 89 ? 1.100 -0.100 -2.461 1.00 89.62 89 SER A C 1
ATOM 767 O O . SER A 1 89 ? 0.862 -1.056 -3.198 1.00 89.62 89 SER A O 1
ATOM 769 N N . LEU A 1 90 ? 2.293 0.515 -2.433 1.00 90.56 90 LEU A N 1
ATOM 770 C CA . LEU A 1 90 ? 3.449 0.087 -3.235 1.00 90.56 90 LEU A CA 1
ATOM 771 C C . LEU A 1 90 ? 3.821 -1.357 -2.902 1.00 90.56 90 LEU A C 1
ATOM 773 O O . LEU A 1 90 ? 3.824 -2.214 -3.782 1.00 90.56 90 LEU A O 1
ATOM 777 N N . ASN A 1 91 ? 4.045 -1.648 -1.620 1.00 84.25 91 ASN A N 1
ATOM 778 C CA . ASN A 1 91 ? 4.387 -2.992 -1.157 1.00 84.25 91 ASN A CA 1
ATOM 779 C C . ASN A 1 91 ? 3.338 -4.033 -1.565 1.00 84.25 91 ASN A C 1
ATOM 781 O O . ASN A 1 91 ? 3.689 -5.119 -2.017 1.00 84.25 91 ASN A O 1
ATOM 785 N N . GLY A 1 92 ? 2.049 -3.688 -1.491 1.00 81.50 92 GLY A N 1
ATOM 786 C CA . GLY A 1 92 ? 0.973 -4.557 -1.964 1.00 81.50 92 GLY A CA 1
ATOM 787 C C . GLY A 1 92 ? 1.101 -4.930 -3.446 1.00 81.50 92 GLY A C 1
ATOM 788 O O . GLY A 1 92 ? 0.886 -6.088 -3.799 1.00 81.50 92 GLY A O 1
ATOM 789 N N . VAL A 1 93 ? 1.480 -3.982 -4.309 1.00 86.88 93 VAL A N 1
ATOM 790 C CA . VAL A 1 93 ? 1.699 -4.225 -5.748 1.00 86.88 93 VAL A CA 1
ATOM 791 C C . VAL A 1 93 ? 2.955 -5.067 -5.994 1.00 86.88 93 VAL A C 1
ATOM 793 O O . VAL A 1 93 ? 2.934 -5.978 -6.828 1.00 86.88 93 VAL A O 1
ATOM 796 N N . LEU A 1 94 ? 4.046 -4.791 -5.276 1.00 85.62 94 LEU A N 1
ATOM 797 C CA . LEU A 1 94 ? 5.310 -5.512 -5.451 1.00 85.62 94 LEU A CA 1
ATOM 798 C C . LEU A 1 94 ? 5.196 -6.966 -4.996 1.00 85.62 94 LEU A C 1
ATOM 800 O O . LEU A 1 94 ? 5.554 -7.868 -5.754 1.00 85.62 94 LEU A O 1
ATOM 804 N N . VAL A 1 95 ? 4.610 -7.205 -3.820 1.00 78.12 95 VAL A N 1
ATOM 805 C CA . VAL A 1 95 ? 4.376 -8.560 -3.305 1.00 78.12 95 VAL A CA 1
ATOM 806 C C . VAL A 1 95 ? 3.446 -9.342 -4.231 1.00 78.12 95 VAL A C 1
ATOM 808 O O . VAL A 1 95 ? 3.699 -10.512 -4.501 1.00 78.12 95 VAL A O 1
ATOM 811 N N . ASP A 1 96 ? 2.402 -8.714 -4.777 1.00 77.81 96 ASP A N 1
ATOM 812 C CA . ASP A 1 96 ? 1.534 -9.369 -5.761 1.00 77.81 96 ASP A CA 1
ATOM 813 C C . ASP A 1 96 ? 2.283 -9.783 -7.032 1.00 77.81 96 ASP A C 1
ATOM 815 O O . ASP A 1 96 ? 2.008 -10.845 -7.593 1.00 77.81 96 ASP A O 1
ATOM 819 N N . THR A 1 97 ? 3.228 -8.958 -7.480 1.00 80.31 97 THR A N 1
ATOM 820 C CA . THR A 1 97 ? 4.023 -9.235 -8.681 1.00 80.31 97 THR A CA 1
ATOM 821 C C . THR A 1 97 ? 5.008 -10.370 -8.433 1.00 80.31 97 THR A C 1
ATOM 823 O O . THR A 1 97 ? 5.049 -11.326 -9.208 1.00 80.31 97 THR A O 1
ATOM 826 N N . LEU A 1 98 ? 5.730 -10.316 -7.312 1.00 74.75 98 LEU A N 1
ATOM 827 C CA . LEU A 1 98 ? 6.628 -11.387 -6.889 1.00 74.75 98 LEU A CA 1
ATOM 828 C C . LEU A 1 98 ? 5.857 -12.701 -6.704 1.00 74.75 98 LEU A C 1
ATOM 830 O O . LEU A 1 98 ? 6.289 -13.739 -7.194 1.00 74.75 98 LEU A O 1
ATOM 834 N N . ARG A 1 99 ? 4.649 -12.666 -6.137 1.00 67.75 99 ARG A N 1
ATOM 835 C CA . ARG A 1 99 ? 3.793 -13.853 -6.011 1.00 67.75 99 ARG A CA 1
ATOM 836 C C . ARG A 1 99 ? 3.361 -14.423 -7.363 1.00 67.75 99 ARG A C 1
ATOM 838 O O . ARG A 1 99 ? 3.416 -15.631 -7.560 1.00 67.75 99 ARG A O 1
ATOM 845 N N . ALA A 1 100 ? 2.934 -13.573 -8.297 1.00 65.62 100 ALA A N 1
ATOM 846 C CA . ALA A 1 100 ? 2.551 -14.016 -9.638 1.00 65.62 100 ALA A CA 1
ATOM 847 C C . ALA A 1 100 ? 3.738 -14.615 -10.411 1.00 65.62 100 ALA A C 1
ATOM 849 O O . ALA A 1 100 ? 3.543 -15.493 -11.248 1.00 65.62 100 ALA A O 1
ATOM 850 N N . SER A 1 101 ? 4.961 -14.164 -10.121 1.00 63.41 101 SER A N 1
ATOM 851 C CA . SER A 1 101 ? 6.178 -14.755 -10.676 1.00 63.41 101 SER A CA 1
ATOM 852 C C . SER A 1 101 ? 6.586 -16.067 -10.016 1.00 63.41 101 SER A C 1
ATOM 854 O O . SER A 1 101 ? 7.014 -16.999 -10.696 1.00 63.41 101 SER A O 1
ATOM 856 N N . LEU A 1 102 ? 6.380 -16.169 -8.703 1.00 54.25 102 LEU A N 1
ATOM 857 C CA . LEU A 1 102 ? 6.603 -17.355 -7.894 1.00 54.25 102 LEU A CA 1
ATOM 858 C C . LEU A 1 102 ? 5.391 -18.286 -7.973 1.00 54.25 102 LEU A C 1
ATOM 860 O O . LEU A 1 102 ? 4.981 -18.846 -6.965 1.00 54.25 102 LEU A O 1
ATOM 864 N N . HIS A 1 103 ? 4.866 -18.566 -9.172 1.00 49.31 103 HIS A N 1
ATOM 865 C CA . HIS A 1 103 ? 4.019 -19.746 -9.418 1.00 49.31 103 HIS A CA 1
ATOM 866 C C . HIS A 1 103 ? 4.797 -21.071 -9.187 1.00 49.31 103 HIS A C 1
ATOM 868 O O . HIS A 1 103 ? 4.608 -22.063 -9.886 1.00 49.31 103 HIS A O 1
ATOM 874 N N . ARG A 1 104 ? 5.692 -21.104 -8.198 1.00 39.38 104 ARG A N 1
ATOM 875 C CA . ARG A 1 104 ? 6.189 -22.294 -7.546 1.00 39.38 104 ARG A CA 1
ATOM 876 C C . ARG A 1 104 ? 5.058 -22.731 -6.605 1.00 39.38 104 ARG A C 1
ATOM 878 O O . ARG A 1 104 ? 4.782 -22.014 -5.643 1.00 39.38 104 ARG A O 1
ATOM 885 N N . PRO A 1 105 ? 4.351 -23.851 -6.858 1.00 39.31 105 PRO A N 1
ATOM 886 C CA . PRO A 1 105 ? 3.663 -24.522 -5.759 1.00 39.31 105 PRO A CA 1
ATOM 887 C C . PRO A 1 105 ? 4.699 -24.643 -4.650 1.00 39.31 105 PRO A C 1
ATOM 889 O O . PRO A 1 105 ? 5.805 -25.079 -4.960 1.00 39.31 105 PRO A O 1
ATOM 892 N N . VAL A 1 106 ? 4.393 -24.166 -3.439 1.00 43.00 106 VAL A N 1
ATOM 893 C CA . VAL A 1 106 ? 5.288 -24.273 -2.279 1.00 43.00 106 VAL A CA 1
ATOM 894 C C . VAL A 1 106 ? 5.778 -25.715 -2.247 1.00 43.00 106 VAL A C 1
ATOM 896 O O . VAL A 1 106 ? 5.026 -26.623 -1.894 1.00 43.00 106 VAL A O 1
ATOM 899 N N . SER A 1 107 ? 6.993 -25.946 -2.744 1.00 38.34 107 SER A N 1
ATOM 900 C CA . SER A 1 107 ? 7.599 -27.258 -2.653 1.00 38.34 107 SER A CA 1
ATOM 901 C C . SER A 1 107 ? 7.918 -27.373 -1.171 1.00 38.34 107 SER A C 1
ATOM 903 O O . SER A 1 107 ? 8.521 -26.439 -0.639 1.00 38.34 107 SER A O 1
ATOM 905 N N . PRO A 1 108 ? 7.489 -28.436 -0.479 1.00 45.34 108 PRO A N 1
ATOM 906 C CA . PRO A 1 108 ? 7.557 -28.533 0.982 1.00 45.34 108 PRO A CA 1
ATOM 907 C C . PRO A 1 108 ? 8.989 -28.524 1.562 1.00 45.34 108 PRO A C 1
ATOM 909 O O . PRO A 1 108 ? 9.173 -28.811 2.737 1.00 45.34 108 PRO A O 1
ATOM 912 N N . GLU A 1 109 ? 10.004 -28.210 0.760 1.00 41.59 109 GLU A N 1
ATOM 913 C CA . GLU A 1 109 ? 11.424 -28.365 1.062 1.00 41.59 109 GLU A CA 1
ATOM 914 C C . GLU A 1 109 ? 12.213 -27.042 1.028 1.00 41.59 109 GLU A C 1
ATOM 916 O O . GLU A 1 109 ? 13.345 -27.024 1.498 1.00 41.59 109 GLU A O 1
ATOM 921 N N . GLU A 1 110 ? 11.642 -25.928 0.546 1.00 42.75 110 GLU A N 1
ATOM 922 C CA . GLU A 1 110 ? 12.271 -24.601 0.673 1.00 42.75 110 GLU A CA 1
ATOM 923 C C . GLU A 1 110 ? 11.650 -23.836 1.854 1.00 42.75 110 GLU A C 1
ATOM 925 O O . GLU A 1 110 ? 10.507 -23.386 1.797 1.00 42.75 110 GLU A O 1
ATOM 930 N N . ASP A 1 111 ? 12.420 -23.771 2.945 1.00 50.03 111 ASP A N 1
ATOM 931 C CA . ASP A 1 111 ? 12.264 -22.947 4.153 1.00 50.03 111 ASP A CA 1
ATOM 932 C C . ASP A 1 111 ? 10.837 -22.795 4.711 1.00 50.03 111 ASP A C 1
ATOM 934 O O . ASP A 1 111 ? 10.357 -21.700 5.016 1.00 50.03 111 ASP A O 1
ATOM 938 N N . LEU A 1 112 ? 10.180 -23.935 4.965 1.00 49.94 112 LEU A N 1
ATOM 939 C CA . LEU A 1 112 ? 8.974 -24.016 5.808 1.00 49.94 112 LEU A CA 1
ATOM 940 C C . LEU A 1 112 ? 9.128 -23.250 7.136 1.00 49.94 112 LEU A C 1
ATOM 942 O O . LEU A 1 112 ? 8.143 -22.739 7.667 1.00 49.94 112 LEU A O 1
ATOM 946 N N . ASP A 1 113 ? 10.354 -23.160 7.655 1.00 51.34 113 ASP A N 1
ATOM 947 C CA . ASP A 1 113 ? 10.689 -22.459 8.894 1.00 51.34 113 ASP A CA 1
ATOM 948 C C . ASP A 1 113 ? 10.506 -20.934 8.768 1.00 51.34 113 ASP A C 1
ATOM 950 O O . ASP A 1 113 ? 9.897 -20.318 9.642 1.00 51.34 113 ASP A O 1
ATOM 954 N N . ASP A 1 114 ? 10.915 -20.318 7.653 1.00 57.00 114 ASP A N 1
ATOM 955 C CA . ASP A 1 114 ? 10.752 -18.872 7.438 1.00 57.00 114 ASP A CA 1
ATOM 956 C C . ASP A 1 114 ? 9.296 -18.496 7.147 1.00 57.00 114 ASP A C 1
ATOM 958 O O . ASP A 1 114 ? 8.795 -17.504 7.684 1.00 57.00 114 ASP A O 1
ATOM 962 N N . SER A 1 115 ? 8.566 -19.321 6.387 1.00 60.12 115 SER A N 1
ATOM 963 C CA . SER A 1 115 ? 7.128 -19.111 6.162 1.00 60.12 115 SER A CA 1
ATOM 964 C C . SER A 1 115 ? 6.310 -19.290 7.447 1.00 60.12 115 SER A C 1
ATOM 966 O O . SER A 1 115 ? 5.362 -18.536 7.685 1.00 60.12 115 SER A O 1
ATOM 968 N N . ALA A 1 116 ? 6.654 -20.269 8.289 1.00 64.31 116 ALA A N 1
ATOM 969 C CA . ALA A 1 116 ? 5.984 -20.495 9.569 1.00 64.31 116 ALA A CA 1
ATOM 970 C C . ALA A 1 116 ? 6.287 -19.373 10.572 1.00 64.31 116 ALA A C 1
ATOM 972 O O . ALA A 1 116 ? 5.363 -18.834 11.181 1.00 64.31 116 ALA A O 1
ATOM 973 N N . LYS A 1 117 ? 7.551 -18.944 10.688 1.00 67.00 117 LYS A N 1
ATOM 974 C CA . LYS A 1 117 ? 7.953 -17.796 11.520 1.00 67.00 117 LYS A CA 1
ATOM 975 C C . LYS A 1 117 ? 7.307 -16.493 11.060 1.00 67.00 117 LYS A C 1
ATOM 977 O O . LYS A 1 117 ? 6.881 -15.682 11.889 1.00 67.00 117 LYS A O 1
ATOM 982 N N . PHE A 1 118 ? 7.199 -16.291 9.748 1.00 68.44 118 PHE A N 1
ATOM 983 C CA . PHE A 1 118 ? 6.489 -15.154 9.170 1.00 68.44 118 PHE A CA 1
ATOM 984 C C . PHE A 1 118 ? 5.008 -15.183 9.552 1.00 68.44 118 PHE A C 1
ATOM 986 O O . PHE A 1 118 ? 4.471 -14.180 10.027 1.00 68.44 118 PHE A O 1
ATOM 993 N N . TRP A 1 119 ? 4.367 -16.348 9.433 1.00 71.00 119 TRP A N 1
ATOM 994 C CA . TRP A 1 119 ? 2.970 -16.525 9.808 1.00 71.00 119 TRP A CA 1
ATOM 995 C C . TRP A 1 119 ? 2.722 -16.299 11.306 1.00 71.00 119 TRP A C 1
ATOM 997 O O . TRP A 1 119 ? 1.812 -15.552 11.666 1.00 71.00 119 TRP A O 1
ATOM 1007 N N . GLU A 1 120 ? 3.571 -16.835 12.185 1.00 74.00 120 GLU A N 1
ATOM 1008 C CA . GLU A 1 120 ? 3.495 -16.569 13.627 1.00 74.00 120 GLU A CA 1
ATOM 1009 C C . GLU A 1 120 ? 3.657 -15.080 13.957 1.00 74.00 120 GLU A C 1
ATOM 1011 O O . GLU A 1 120 ? 3.004 -14.561 14.865 1.00 74.00 120 GLU A O 1
ATOM 1016 N N . THR A 1 121 ? 4.531 -14.382 13.231 1.00 72.06 121 THR A N 1
ATOM 1017 C CA . THR A 1 121 ? 4.745 -12.942 13.412 1.00 72.06 121 THR A CA 1
ATOM 1018 C C . THR A 1 121 ? 3.503 -12.159 12.993 1.00 72.06 121 THR A C 1
ATOM 1020 O O . THR A 1 121 ? 3.036 -11.308 13.748 1.00 72.06 121 THR A O 1
ATOM 1023 N N . ILE A 1 122 ? 2.909 -12.487 11.842 1.00 71.44 122 ILE A N 1
ATOM 1024 C CA . ILE A 1 122 ? 1.644 -11.894 11.388 1.00 71.44 122 ILE A CA 1
ATOM 1025 C C . ILE A 1 122 ? 0.532 -12.115 12.422 1.00 71.44 122 ILE A C 1
ATOM 1027 O O . ILE A 1 122 ? -0.165 -11.165 12.773 1.00 71.44 122 ILE A O 1
ATOM 1031 N N . GLN A 1 123 ? 0.387 -13.335 12.947 1.00 76.00 123 GLN A N 1
ATOM 1032 C CA . GLN A 1 123 ? -0.642 -13.667 13.938 1.00 76.00 123 GLN A CA 1
ATOM 1033 C C . GLN A 1 123 ? -0.484 -12.894 15.255 1.00 76.00 123 GLN A C 1
ATOM 1035 O O . GLN A 1 123 ? -1.480 -12.577 15.900 1.00 76.00 123 GLN A O 1
ATOM 1040 N N . LYS A 1 124 ? 0.753 -12.579 15.661 1.00 78.56 124 LYS A N 1
ATOM 1041 C CA . LYS A 1 124 ? 1.029 -11.781 16.868 1.00 78.56 124 LYS A CA 1
ATOM 1042 C C . LYS A 1 124 ? 0.768 -10.287 16.662 1.00 78.56 124 LYS A C 1
ATOM 1044 O O . LYS A 1 124 ? 0.432 -9.602 17.623 1.00 78.56 124 LYS A O 1
ATOM 1049 N N . LEU A 1 125 ? 0.948 -9.783 15.441 1.00 75.75 125 LEU A N 1
ATOM 1050 C CA . LEU A 1 125 ? 0.833 -8.356 15.126 1.00 75.75 125 LEU A CA 1
ATOM 1051 C C . LEU A 1 125 ? -0.592 -7.927 14.767 1.00 75.75 125 LEU A C 1
ATOM 1053 O O . LEU A 1 125 ? -1.006 -6.824 15.117 1.00 75.75 125 LEU A O 1
ATOM 1057 N N . ILE A 1 126 ? -1.342 -8.788 14.083 1.00 80.25 126 ILE A N 1
ATOM 1058 C CA . ILE A 1 126 ? -2.704 -8.498 13.635 1.00 80.25 126 ILE A CA 1
ATOM 1059 C C . ILE A 1 126 ? -3.668 -9.111 14.642 1.00 80.25 126 ILE A C 1
ATOM 1061 O O . ILE A 1 126 ? -3.732 -10.328 14.762 1.00 80.25 126 ILE A O 1
ATOM 1065 N N . SER A 1 127 ? -4.420 -8.292 15.375 1.00 77.56 127 SER A N 1
ATOM 1066 C CA . SER A 1 127 ? -5.373 -8.796 16.383 1.00 77.56 127 SER A CA 1
ATOM 1067 C C . SER A 1 127 ? -6.745 -9.147 15.799 1.00 77.56 127 SER A C 1
ATOM 1069 O O . SER A 1 127 ? -7.499 -9.908 16.402 1.00 77.56 127 SER A O 1
ATOM 1071 N N . ASP A 1 128 ? -7.085 -8.591 14.635 1.00 86.25 128 ASP A N 1
ATOM 1072 C CA . ASP A 1 128 ? -8.365 -8.833 13.977 1.00 86.25 128 ASP A CA 1
ATOM 1073 C C . ASP A 1 128 ? -8.340 -10.162 13.201 1.00 86.25 128 ASP A C 1
ATOM 1075 O O . ASP A 1 128 ? -7.511 -10.388 12.317 1.00 86.25 128 ASP A O 1
ATOM 1079 N N . VAL A 1 129 ? -9.274 -11.059 13.529 1.00 85.81 129 VAL A N 1
ATOM 1080 C CA . VAL A 1 129 ? -9.357 -12.412 12.949 1.00 85.81 129 VAL A CA 1
ATOM 1081 C C . VAL A 1 129 ? -9.628 -12.374 11.443 1.00 85.81 129 VAL A C 1
ATOM 1083 O O . VAL A 1 129 ? -9.133 -13.225 10.703 1.00 85.81 129 VAL A O 1
ATOM 1086 N N . ARG A 1 130 ? -10.388 -11.386 10.963 1.00 88.31 130 ARG A N 1
ATOM 1087 C CA . ARG A 1 130 ? -10.717 -11.229 9.543 1.00 88.31 130 ARG A CA 1
ATOM 1088 C C . ARG A 1 130 ? -9.511 -10.717 8.759 1.00 88.31 130 ARG A C 1
ATOM 1090 O O . ARG A 1 130 ? -9.255 -11.187 7.650 1.00 88.31 130 ARG A O 1
ATOM 1097 N N . GLU A 1 131 ? -8.739 -9.799 9.334 1.00 88.50 131 GLU A N 1
ATOM 1098 C CA . GLU A 1 131 ? -7.472 -9.333 8.758 1.00 88.50 131 GLU A CA 1
ATOM 1099 C C . GLU A 1 131 ? -6.421 -10.451 8.729 1.00 88.50 131 GLU A C 1
ATOM 1101 O O . GLU A 1 131 ? -5.786 -10.661 7.693 1.00 88.50 131 GLU A O 1
ATOM 1106 N N . GLN A 1 132 ? -6.302 -11.243 9.803 1.00 86.56 132 GLN A N 1
ATOM 1107 C CA . GLN A 1 132 ? -5.473 -12.453 9.809 1.00 86.56 132 GLN A CA 1
ATOM 1108 C C . GLN A 1 132 ? -5.919 -13.422 8.711 1.00 86.56 132 GLN A C 1
ATOM 1110 O O . GLN A 1 132 ? -5.102 -13.896 7.925 1.00 86.56 132 GLN A O 1
ATOM 1115 N N . ARG A 1 133 ? -7.222 -13.704 8.602 1.00 88.00 133 ARG A N 1
ATOM 1116 C CA . ARG A 1 133 ? -7.745 -14.613 7.578 1.00 88.00 133 ARG A CA 1
ATOM 1117 C C . ARG A 1 133 ? -7.401 -14.133 6.172 1.00 88.00 133 ARG A C 1
ATOM 1119 O O . ARG A 1 133 ? -6.957 -14.937 5.353 1.00 88.00 133 ARG A O 1
ATOM 1126 N N . LEU A 1 134 ? -7.535 -12.837 5.898 1.00 88.50 134 LEU A N 1
ATOM 1127 C CA . LEU A 1 134 ? -7.143 -12.278 4.610 1.00 88.50 134 LEU A CA 1
ATOM 1128 C C . LEU A 1 134 ? -5.631 -12.382 4.369 1.00 88.50 134 LEU A C 1
ATOM 1130 O O . LEU A 1 134 ? -5.220 -12.776 3.278 1.00 88.50 134 LEU A O 1
ATOM 1134 N N . ALA A 1 135 ? -4.809 -12.069 5.373 1.00 83.88 135 ALA A N 1
ATOM 1135 C CA . ALA A 1 135 ? -3.359 -12.212 5.293 1.00 83.88 135 ALA A CA 1
ATOM 1136 C C . ALA A 1 135 ? -2.964 -13.663 4.970 1.00 83.88 135 ALA A C 1
ATOM 1138 O O . ALA A 1 135 ? -2.125 -13.892 4.103 1.00 83.88 135 ALA A O 1
ATOM 1139 N N . TYR A 1 136 ? -3.623 -14.650 5.583 1.00 83.31 136 TYR A N 1
ATOM 1140 C CA . TYR A 1 136 ? -3.405 -16.064 5.275 1.00 83.31 136 TYR A CA 1
ATOM 1141 C C . TYR A 1 136 ? -3.690 -16.365 3.802 1.00 83.31 136 TYR A C 1
ATOM 1143 O O . TYR A 1 136 ? -2.862 -16.942 3.100 1.00 83.31 136 TYR A O 1
ATOM 1151 N N . LEU A 1 137 ? -4.852 -15.934 3.306 1.00 84.38 137 LEU A N 1
ATOM 1152 C CA . LEU A 1 137 ? -5.266 -16.200 1.930 1.00 84.38 137 LEU A CA 1
ATOM 1153 C C . LEU A 1 137 ? -4.333 -15.530 0.907 1.00 84.38 137 LEU A C 1
ATOM 1155 O O . LEU A 1 137 ? -4.023 -16.134 -0.119 1.00 84.38 137 LEU A O 1
ATOM 1159 N N . LEU A 1 138 ? -3.856 -14.317 1.199 1.00 80.00 138 LEU A N 1
ATOM 1160 C CA . LEU A 1 138 ? -2.964 -13.554 0.321 1.00 80.00 138 LEU A CA 1
ATOM 1161 C C . LEU A 1 138 ? -1.511 -14.041 0.359 1.00 80.00 138 LEU A C 1
ATOM 1163 O O . LEU A 1 138 ? -0.869 -14.133 -0.689 1.00 80.00 138 LEU A O 1
ATOM 1167 N N . TYR A 1 139 ? -0.969 -14.299 1.548 1.00 75.25 139 TYR A N 1
ATOM 1168 C CA . TYR A 1 139 ? 0.467 -14.528 1.732 1.00 75.25 139 TYR A CA 1
ATOM 1169 C C . TYR A 1 139 ? 0.822 -16.007 1.885 1.00 75.25 139 TYR A C 1
ATOM 1171 O O . TYR A 1 139 ? 1.849 -16.420 1.364 1.00 75.25 139 TYR A O 1
ATOM 1179 N N . HIS A 1 140 ? -0.030 -16.813 2.527 1.00 73.94 140 HIS A N 1
ATOM 1180 C CA . HIS A 1 140 ? 0.216 -18.247 2.708 1.00 73.94 140 HIS A CA 1
ATOM 1181 C C . HIS A 1 140 ? -0.434 -19.094 1.601 1.00 73.94 140 HIS A C 1
ATOM 1183 O O . HIS A 1 140 ? 0.198 -19.992 1.056 1.00 73.94 140 HIS A O 1
ATOM 1189 N N . CYS A 1 141 ? -1.695 -18.833 1.237 1.00 73.19 141 CYS A N 1
ATOM 1190 C CA . CYS A 1 141 ? -2.363 -19.561 0.143 1.00 73.19 141 CYS A CA 1
ATOM 1191 C C . CYS A 1 141 ? -2.036 -19.004 -1.247 1.00 73.19 141 CYS A C 1
ATOM 1193 O O . CYS A 1 141 ? -2.321 -19.654 -2.249 1.00 73.19 141 CYS A O 1
ATOM 1195 N N . GLY A 1 142 ? -1.492 -17.789 -1.311 1.00 72.50 142 GLY A N 1
ATOM 1196 C CA . GLY A 1 142 ? -1.108 -17.137 -2.555 1.00 72.50 142 GLY A CA 1
ATOM 1197 C C . GLY A 1 142 ? -2.273 -16.755 -3.481 1.00 72.50 142 GLY A C 1
ATOM 1198 O O . GLY A 1 142 ? -2.059 -16.542 -4.676 1.00 72.50 142 GLY A O 1
ATOM 1199 N N . LEU A 1 143 ? -3.499 -16.658 -2.960 1.00 79.62 143 LEU A N 1
ATOM 1200 C CA . LEU A 1 143 ? -4.673 -16.321 -3.763 1.00 79.62 143 LEU A CA 1
ATOM 1201 C C . LEU A 1 143 ? -4.655 -14.846 -4.174 1.00 79.62 143 LEU A C 1
ATOM 1203 O O . LEU A 1 143 ? -4.339 -13.957 -3.381 1.00 79.62 143 LEU A O 1
ATOM 1207 N N . LYS A 1 144 ? -5.057 -14.559 -5.413 1.00 81.62 144 LYS A N 1
ATOM 1208 C CA . LYS A 1 144 ? -5.258 -13.187 -5.892 1.00 81.62 144 LYS A CA 1
ATOM 1209 C C . LYS A 1 144 ? -6.558 -12.614 -5.316 1.00 81.62 144 LYS A C 1
ATOM 1211 O O . LYS A 1 144 ? -7.514 -13.362 -5.106 1.00 81.62 144 LYS A O 1
ATOM 1216 N N . PRO A 1 145 ? -6.677 -11.283 -5.160 1.00 83.69 145 PRO A N 1
ATOM 1217 C CA . PRO A 1 145 ? -7.899 -10.654 -4.654 1.00 83.69 145 PRO A CA 1
ATOM 1218 C C . PRO A 1 145 ? -9.187 -11.119 -5.354 1.00 83.69 145 PRO A C 1
ATOM 1220 O O . PRO A 1 145 ? -10.172 -11.439 -4.697 1.00 83.69 145 PRO A O 1
ATOM 1223 N N . GLY A 1 146 ? -9.178 -11.239 -6.686 1.00 84.12 146 GLY A N 1
ATOM 1224 C CA . GLY A 1 146 ? -10.339 -11.737 -7.433 1.00 84.12 146 GLY A CA 1
ATOM 1225 C C . GLY A 1 146 ? -10.697 -13.199 -7.130 1.00 84.12 146 GLY A C 1
ATOM 1226 O O . GLY A 1 146 ? -11.871 -13.557 -7.143 1.00 84.12 146 GLY A O 1
ATOM 1227 N N . GLU A 1 147 ? -9.711 -14.043 -6.824 1.00 84.19 147 GLU A N 1
ATOM 1228 C CA . GLU A 1 147 ? -9.921 -15.448 -6.453 1.00 84.19 147 GLU A CA 1
ATOM 1229 C C . GLU A 1 147 ? -10.479 -15.561 -5.033 1.00 84.19 147 GLU A C 1
ATOM 1231 O O . GLU A 1 147 ? -11.378 -16.363 -4.789 1.00 84.19 147 GLU A O 1
ATOM 1236 N N . ILE A 1 148 ? -10.020 -14.702 -4.120 1.00 88.25 148 ILE A N 1
ATOM 1237 C CA . ILE A 1 148 ? -10.529 -14.625 -2.746 1.00 88.25 148 ILE A CA 1
ATOM 1238 C C . ILE A 1 148 ? -12.009 -14.236 -2.738 1.00 88.25 148 ILE A C 1
ATOM 1240 O O . ILE A 1 148 ? -12.797 -14.926 -2.101 1.00 88.25 148 ILE A O 1
ATOM 1244 N N . VAL A 1 149 ? -12.417 -13.204 -3.489 1.00 90.94 149 VAL A N 1
ATOM 1245 C CA . VAL A 1 149 ? -13.843 -12.816 -3.586 1.00 90.94 149 VAL A CA 1
ATOM 1246 C C . VAL A 1 149 ? -14.689 -13.963 -4.136 1.00 90.94 149 VAL A C 1
ATOM 1248 O O . VAL A 1 149 ? -15.795 -14.204 -3.666 1.00 90.94 149 VAL A O 1
ATOM 1251 N N . ARG A 1 150 ? -14.178 -14.701 -5.127 1.00 88.88 150 ARG A N 1
ATOM 1252 C CA . ARG A 1 150 ? -14.899 -15.841 -5.711 1.00 88.88 150 ARG A CA 1
ATOM 1253 C C . ARG A 1 150 ? -15.016 -17.023 -4.750 1.00 88.88 150 ARG A C 1
ATOM 1255 O O . ARG A 1 150 ? -16.024 -17.720 -4.788 1.00 88.88 150 ARG A O 1
ATOM 1262 N N . THR A 1 151 ? -13.998 -17.253 -3.926 1.00 87.88 151 THR A N 1
ATOM 1263 C CA . THR A 1 151 ? -13.924 -18.404 -3.011 1.00 87.88 151 THR A CA 1
ATOM 1264 C C . THR A 1 151 ? -14.646 -18.129 -1.692 1.00 87.88 151 THR A C 1
ATOM 1266 O O . THR A 1 151 ? -15.305 -19.014 -1.153 1.00 87.88 151 THR A O 1
ATOM 1269 N N . CYS A 1 152 ? -14.574 -16.891 -1.200 1.00 87.62 152 CYS A N 1
ATOM 1270 C CA . CYS A 1 152 ? -15.119 -16.458 0.084 1.00 87.62 152 CYS A CA 1
ATOM 1271 C C . CYS A 1 152 ? -16.022 -15.208 -0.053 1.00 87.62 152 CYS A C 1
ATOM 1273 O O . CYS A 1 152 ? -15.799 -14.224 0.655 1.00 87.62 152 CYS A O 1
ATOM 1275 N N . PRO A 1 153 ? -17.064 -15.210 -0.911 1.00 87.56 153 PRO A N 1
ATOM 1276 C CA . PRO A 1 153 ? -17.886 -14.017 -1.166 1.00 87.56 153 PRO A CA 1
ATOM 1277 C C . PRO A 1 153 ? -18.692 -13.550 0.056 1.00 87.56 153 PRO A C 1
ATOM 1279 O O . PRO A 1 153 ? -19.072 -12.388 0.145 1.00 87.56 153 PRO A O 1
ATOM 1282 N N . GLN A 1 154 ? -18.959 -14.459 0.999 1.00 87.06 154 GLN A N 1
ATOM 1283 C CA . GLN A 1 154 ? -19.644 -14.166 2.265 1.00 87.06 154 GLN A CA 1
ATOM 1284 C C . GLN A 1 154 ? -18.745 -13.390 3.244 1.00 87.06 154 GLN A C 1
ATOM 1286 O O . GLN A 1 154 ? -19.244 -12.698 4.125 1.00 87.06 154 GLN A O 1
ATOM 1291 N N . GLU A 1 155 ? -17.423 -13.524 3.104 1.00 87.56 155 GLU A N 1
ATOM 1292 C CA . GLU A 1 155 ? -16.434 -12.917 3.998 1.00 87.56 155 GLU A CA 1
ATOM 1293 C C . GLU A 1 155 ? -15.783 -11.673 3.377 1.00 87.56 155 GLU A C 1
ATOM 1295 O O . GLU A 1 155 ? -15.469 -10.723 4.096 1.00 87.56 155 GLU A O 1
ATOM 1300 N N . PHE A 1 156 ? -15.612 -11.646 2.051 1.00 89.94 156 PHE A N 1
ATOM 1301 C CA . PHE A 1 156 ? -15.029 -10.530 1.305 1.00 89.94 156 PHE A CA 1
ATOM 1302 C C . PHE A 1 156 ? -15.896 -10.184 0.095 1.00 89.94 156 PHE A C 1
ATOM 1304 O O . PHE A 1 156 ? -16.068 -10.983 -0.824 1.00 89.94 156 PHE A O 1
ATOM 1311 N N . SER A 1 157 ? -16.414 -8.961 0.082 1.00 85.00 157 SER A N 1
ATOM 1312 C CA . SER A 1 157 ? -17.497 -8.545 -0.811 1.00 85.00 157 SER A CA 1
ATOM 1313 C C . SER A 1 157 ? -17.008 -8.214 -2.220 1.00 85.00 157 SER A C 1
ATOM 1315 O O . SER A 1 157 ? -17.720 -8.423 -3.200 1.00 85.00 157 SER A O 1
ATOM 1317 N N . ASN A 1 158 ? -15.814 -7.626 -2.337 1.00 87.06 158 ASN A N 1
ATOM 1318 C CA . ASN A 1 158 ? -15.235 -7.203 -3.610 1.00 87.06 158 ASN A CA 1
ATOM 1319 C C . ASN A 1 158 ? -13.717 -6.972 -3.507 1.00 87.06 158 ASN A C 1
ATOM 1321 O O . ASN A 1 158 ? -13.125 -6.966 -2.428 1.00 87.06 158 ASN A O 1
ATOM 1325 N N . VAL A 1 159 ? -13.078 -6.774 -4.663 1.00 85.50 159 VAL A N 1
ATOM 1326 C CA . VAL A 1 159 ? -11.624 -6.573 -4.759 1.00 85.50 159 VAL A CA 1
ATOM 1327 C C . VAL A 1 159 ? -11.189 -5.273 -4.078 1.00 85.50 159 VAL A C 1
ATOM 1329 O O . VAL A 1 159 ? -10.110 -5.231 -3.496 1.00 85.50 159 VAL A O 1
ATOM 1332 N N . GLN A 1 160 ? -12.022 -4.229 -4.095 1.00 82.62 160 GLN A N 1
ATOM 1333 C CA . GLN A 1 160 ? -11.715 -2.958 -3.434 1.00 82.62 160 GLN A CA 1
ATOM 1334 C C . GLN A 1 160 ? -11.609 -3.130 -1.912 1.00 82.62 160 GLN A C 1
ATOM 1336 O O . GLN A 1 160 ? -10.697 -2.586 -1.290 1.00 82.62 160 GLN A O 1
ATOM 1341 N N . GLU A 1 161 ? -12.498 -3.927 -1.317 1.00 86.25 161 GLU A N 1
ATOM 1342 C CA . GLU A 1 161 ? -12.445 -4.284 0.099 1.00 86.25 161 GLU A CA 1
ATOM 1343 C C . GLU A 1 161 ? -11.156 -5.037 0.442 1.00 86.25 161 GLU A C 1
ATOM 1345 O O . GLU A 1 161 ? -10.523 -4.720 1.450 1.00 86.25 161 GLU A O 1
ATOM 1350 N N . ILE A 1 162 ? -10.729 -5.972 -0.410 1.00 87.25 162 ILE A N 1
ATOM 1351 C CA . ILE A 1 162 ? -9.468 -6.701 -0.222 1.00 87.25 162 ILE A CA 1
ATOM 1352 C C . ILE A 1 162 ? -8.270 -5.760 -0.314 1.00 87.25 162 ILE A C 1
ATOM 1354 O O . ILE A 1 162 ? -7.406 -5.804 0.557 1.00 87.25 162 ILE A O 1
ATOM 1358 N N . SER A 1 163 ? -8.220 -4.882 -1.320 1.00 82.56 163 SER A N 1
ATOM 1359 C CA . SER A 1 163 ? -7.150 -3.886 -1.447 1.00 82.56 163 SER A CA 1
ATOM 1360 C C . SER A 1 163 ? -7.058 -3.003 -0.202 1.00 82.56 163 SER A C 1
ATOM 1362 O O . SER A 1 163 ? -5.961 -2.746 0.286 1.00 82.56 163 SER A O 1
ATOM 1364 N N . ARG A 1 164 ? -8.205 -2.594 0.356 1.00 82.50 164 ARG A N 1
ATOM 1365 C CA . ARG A 1 164 ? -8.280 -1.815 1.599 1.00 82.50 164 ARG A CA 1
ATOM 1366 C C . ARG A 1 164 ? -7.738 -2.583 2.799 1.00 82.50 164 ARG A C 1
ATOM 1368 O O . ARG A 1 164 ? -6.856 -2.077 3.484 1.00 82.50 164 ARG A O 1
ATOM 1375 N N . LEU A 1 165 ? -8.259 -3.782 3.056 1.00 87.12 165 LEU A N 1
ATOM 1376 C CA . LEU A 1 165 ? -7.818 -4.600 4.187 1.00 87.12 165 LEU A CA 1
ATOM 1377 C C . LEU A 1 165 ? -6.331 -4.946 4.066 1.00 87.12 165 LEU A C 1
ATOM 1379 O O . LEU A 1 165 ? -5.611 -4.889 5.053 1.00 87.12 165 LEU A O 1
ATOM 1383 N N . ARG A 1 166 ? -5.838 -5.201 2.851 1.00 85.00 166 ARG A N 1
ATOM 1384 C CA . ARG A 1 166 ? -4.412 -5.407 2.594 1.00 85.00 166 ARG A CA 1
ATOM 1385 C C . ARG A 1 166 ? -3.570 -4.186 2.960 1.00 85.00 166 ARG A C 1
ATOM 1387 O O . ARG A 1 166 ? -2.527 -4.357 3.579 1.00 85.00 166 ARG A O 1
ATOM 1394 N N . CYS A 1 167 ? -3.995 -2.976 2.591 1.00 80.06 167 CYS A N 1
ATOM 1395 C CA . CYS A 1 167 ? -3.299 -1.758 3.009 1.00 80.06 167 CYS A CA 1
ATOM 1396 C C . CYS A 1 167 ? -3.285 -1.637 4.536 1.00 80.06 167 CYS A C 1
ATOM 1398 O O . CYS A 1 167 ? -2.217 -1.434 5.093 1.00 80.06 167 CYS A O 1
ATOM 1400 N N . THR A 1 168 ? -4.417 -1.857 5.212 1.00 83.88 168 THR A N 1
ATOM 1401 C CA . THR A 1 168 ? -4.486 -1.828 6.684 1.00 83.88 168 THR A CA 1
ATOM 1402 C C . THR A 1 168 ? -3.555 -2.857 7.331 1.00 83.88 168 THR A C 1
ATOM 1404 O O . THR A 1 168 ? -2.800 -2.509 8.235 1.00 83.88 168 THR A O 1
ATOM 1407 N N . ILE A 1 169 ? -3.532 -4.092 6.823 1.00 84.12 169 ILE A N 1
ATOM 1408 C CA . ILE A 1 169 ? -2.599 -5.136 7.265 1.00 84.12 169 ILE A CA 1
ATOM 1409 C C . ILE A 1 169 ? -1.154 -4.660 7.092 1.00 84.12 169 ILE A C 1
ATOM 1411 O O . ILE A 1 169 ? -0.377 -4.682 8.041 1.00 84.12 169 ILE A O 1
ATOM 1415 N N . LEU A 1 170 ? -0.785 -4.181 5.902 1.00 78.62 170 LEU A N 1
ATOM 1416 C CA . LEU A 1 170 ? 0.575 -3.715 5.630 1.00 78.62 170 LEU A CA 1
ATOM 1417 C C . LEU A 1 170 ? 0.960 -2.514 6.497 1.00 78.62 170 LEU A C 1
ATOM 1419 O O . LEU A 1 170 ? 2.088 -2.457 6.967 1.00 78.62 170 LEU A O 1
ATOM 1423 N N . GLU A 1 171 ? 0.046 -1.589 6.772 1.00 77.44 171 GLU A N 1
ATOM 1424 C CA . GLU A 1 171 ? 0.290 -0.484 7.699 1.00 77.44 171 GLU A CA 1
ATOM 1425 C C . GLU A 1 171 ? 0.554 -0.962 9.124 1.00 77.44 171 GLU A C 1
ATOM 1427 O O . GLU A 1 171 ? 1.485 -0.464 9.760 1.00 77.44 171 GLU A O 1
ATOM 1432 N N . GLN A 1 172 ? -0.232 -1.922 9.623 1.00 78.69 172 GLN A N 1
ATOM 1433 C CA . GLN A 1 172 ? -0.016 -2.526 10.939 1.00 78.69 172 GLN A CA 1
ATOM 1434 C C . GLN A 1 172 ? 1.339 -3.235 10.999 1.00 78.69 172 GLN A C 1
ATOM 1436 O O . GLN A 1 172 ? 2.075 -3.080 11.973 1.00 78.69 172 GLN A O 1
ATOM 1441 N N . LEU A 1 173 ? 1.708 -3.970 9.948 1.00 75.56 173 LEU A N 1
ATOM 1442 C CA . LEU A 1 173 ? 3.008 -4.635 9.871 1.00 75.56 173 LEU A CA 1
ATOM 1443 C C . LEU A 1 173 ? 4.150 -3.610 9.823 1.00 75.56 173 LEU A C 1
ATOM 1445 O O . LEU A 1 173 ? 5.117 -3.744 10.566 1.00 75.56 173 LEU A O 1
ATOM 1449 N N . LEU A 1 174 ? 4.023 -2.552 9.017 1.00 71.88 174 LEU A N 1
ATOM 1450 C CA . LEU A 1 174 ? 5.034 -1.501 8.886 1.00 71.88 174 LEU A CA 1
ATOM 1451 C C . LEU A 1 174 ? 5.259 -0.749 10.203 1.00 71.88 174 LEU A C 1
ATOM 1453 O O . LEU A 1 174 ? 6.412 -0.563 10.589 1.00 71.88 174 LEU A O 1
ATOM 1457 N N . HIS A 1 175 ? 4.190 -0.384 10.920 1.00 70.81 175 HIS A N 1
ATOM 1458 C CA . HIS A 1 175 ? 4.279 0.285 12.226 1.00 70.81 175 HIS A CA 1
ATOM 1459 C C . HIS A 1 175 ? 4.977 -0.557 13.296 1.00 70.81 175 HIS A C 1
ATOM 1461 O O . HIS A 1 175 ? 5.598 -0.001 14.198 1.00 70.81 175 HIS A O 1
ATOM 1467 N N . ASN A 1 176 ? 4.892 -1.882 13.196 1.00 68.44 176 ASN A N 1
ATOM 1468 C CA . ASN A 1 176 ? 5.430 -2.796 14.195 1.00 68.44 176 ASN A CA 1
ATOM 1469 C C . ASN A 1 176 ? 6.740 -3.485 13.753 1.00 68.44 176 ASN A C 1
ATOM 1471 O O . ASN A 1 176 ? 7.175 -4.435 14.403 1.00 68.44 176 ASN A O 1
ATOM 1475 N N . SER A 1 177 ? 7.389 -3.046 12.660 1.00 58.12 177 SER A N 1
ATOM 1476 C CA . SER A 1 177 ? 8.487 -3.810 12.039 1.00 58.12 177 SER A CA 1
ATOM 1477 C C . SER A 1 177 ? 9.897 -3.219 12.202 1.00 58.12 177 SER A C 1
ATOM 1479 O O . SE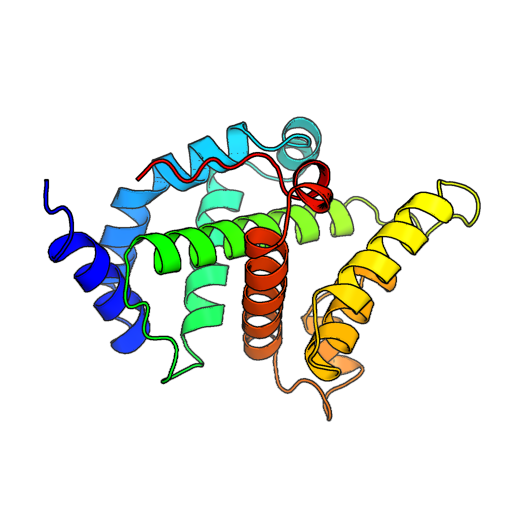R A 1 177 ? 10.372 -2.371 11.440 1.00 58.12 177 SER A O 1
ATOM 1481 N N . GLU A 1 178 ? 10.652 -3.806 13.130 1.00 58.78 178 GLU A N 1
ATOM 1482 C CA . GLU A 1 178 ? 12.065 -4.132 12.872 1.00 58.78 178 GLU A CA 1
ATOM 1483 C C . GLU A 1 178 ? 12.192 -5.511 12.198 1.00 58.78 178 GLU A C 1
ATOM 1485 O O . GLU A 1 178 ? 13.014 -5.688 11.305 1.00 58.78 178 GLU A O 1
ATOM 1490 N N . THR A 1 179 ? 11.309 -6.457 12.532 1.00 57.38 179 THR A N 1
ATOM 1491 C CA . THR A 1 179 ? 11.405 -7.875 12.137 1.00 57.38 179 THR A CA 1
ATOM 1492 C C . THR A 1 179 ? 11.006 -8.165 10.683 1.00 57.38 179 THR A C 1
ATOM 1494 O O . THR A 1 179 ? 11.575 -9.050 10.056 1.00 57.38 179 THR A O 1
ATOM 1497 N N . ILE A 1 180 ? 10.059 -7.412 10.111 1.00 61.34 180 ILE A N 1
ATOM 1498 C CA . ILE A 1 180 ? 9.532 -7.642 8.743 1.00 61.34 180 ILE A CA 1
ATOM 1499 C C . ILE A 1 180 ? 10.198 -6.701 7.719 1.00 61.34 180 ILE A C 1
ATOM 1501 O O . ILE A 1 180 ? 9.959 -6.772 6.516 1.00 61.34 180 ILE A O 1
ATOM 1505 N N . ARG A 1 181 ? 11.101 -5.826 8.176 1.00 59.53 181 ARG A N 1
ATOM 1506 C CA . ARG A 1 181 ? 11.731 -4.784 7.352 1.00 59.53 181 ARG A CA 1
ATOM 1507 C C . ARG A 1 181 ? 12.591 -5.364 6.218 1.00 59.53 181 ARG A C 1
ATOM 1509 O O . ARG A 1 181 ? 12.684 -4.759 5.156 1.00 59.53 181 ARG A O 1
ATOM 1516 N N . HIS A 1 182 ? 13.163 -6.554 6.422 1.00 57.78 182 HIS A N 1
ATOM 1517 C CA . HIS A 1 182 ? 13.892 -7.293 5.384 1.00 57.78 182 HIS A CA 1
ATOM 1518 C C . HIS A 1 182 ? 12.983 -7.729 4.220 1.00 57.78 182 HIS A C 1
ATOM 1520 O O . HIS A 1 182 ? 13.419 -7.727 3.076 1.00 57.78 182 HIS A O 1
ATOM 1526 N N . TRP A 1 183 ? 11.708 -8.012 4.503 1.00 57.88 183 TRP A N 1
ATOM 1527 C CA . TRP A 1 183 ? 10.722 -8.486 3.528 1.00 57.88 183 TRP A CA 1
ATOM 1528 C C . TRP A 1 183 ? 9.963 -7.355 2.820 1.00 57.88 183 TRP A C 1
ATOM 1530 O O . TRP A 1 183 ? 9.562 -7.512 1.672 1.00 57.88 183 TRP A O 1
ATOM 1540 N N . LEU A 1 184 ? 9.768 -6.215 3.492 1.00 57.38 184 LEU A N 1
ATOM 1541 C CA . LEU A 1 184 ? 9.001 -5.060 2.987 1.00 57.38 184 LEU A CA 1
ATOM 1542 C C . LEU A 1 184 ? 9.882 -3.925 2.431 1.00 57.38 184 LEU A C 1
ATOM 1544 O O . LEU A 1 184 ? 9.384 -2.863 2.061 1.00 57.38 184 LEU A O 1
ATOM 1548 N N . GLY A 1 185 ? 11.203 -4.116 2.416 1.00 50.56 185 GLY A N 1
ATOM 1549 C CA . GLY A 1 185 ? 12.174 -3.094 2.036 1.00 50.56 185 GLY A CA 1
ATOM 1550 C C . GLY A 1 185 ? 12.322 -1.962 3.060 1.00 50.56 185 GLY A C 1
ATOM 1551 O O . GLY A 1 185 ? 11.399 -1.581 3.782 1.00 50.56 185 GLY A O 1
ATOM 1552 N N . SER A 1 186 ? 13.527 -1.397 3.137 1.00 44.56 186 SER A N 1
ATOM 1553 C CA . SER A 1 186 ? 13.854 -0.280 4.024 1.00 44.56 186 SER A CA 1
ATOM 1554 C C . SER A 1 186 ? 13.438 1.059 3.407 1.00 44.56 186 SER A C 1
ATOM 1556 O O . SER A 1 186 ? 14.283 1.877 3.051 1.00 44.56 186 SER A O 1
ATOM 1558 N N . GLY A 1 187 ? 12.135 1.294 3.266 1.00 44.50 187 GLY A N 1
ATOM 1559 C CA . GLY A 1 187 ? 11.604 2.613 2.932 1.00 44.50 187 GLY A CA 1
ATOM 1560 C C . GLY A 1 187 ? 11.691 3.532 4.147 1.00 44.50 187 GLY A C 1
ATOM 1561 O O . GLY A 1 187 ? 10.771 3.571 4.960 1.00 44.50 187 GLY A O 1
ATOM 1562 N N . GLN A 1 188 ? 12.794 4.266 4.312 1.00 44.41 188 GLN A N 1
ATOM 1563 C CA . GLN A 1 188 ? 12.782 5.403 5.231 1.00 44.41 188 GLN A CA 1
ATOM 1564 C C . GLN A 1 188 ? 11.825 6.452 4.655 1.00 44.41 188 GLN A C 1
ATOM 1566 O O . GLN A 1 188 ? 12.094 7.048 3.611 1.00 44.41 188 GLN A O 1
ATOM 1571 N N . LEU A 1 189 ? 10.693 6.660 5.330 1.00 39.75 189 LEU A N 1
ATOM 1572 C CA . LEU A 1 189 ? 9.804 7.794 5.096 1.00 39.75 189 LEU A CA 1
ATOM 1573 C C . LEU A 1 189 ? 10.558 9.063 5.526 1.00 39.75 189 LEU A C 1
ATOM 1575 O O . LEU A 1 189 ? 10.452 9.502 6.666 1.00 39.75 189 LEU A O 1
ATOM 1579 N N . GLN A 1 190 ? 11.403 9.611 4.652 1.00 31.20 190 GLN A N 1
ATOM 1580 C CA . GLN A 1 190 ? 11.934 10.957 4.844 1.00 31.20 190 GLN A CA 1
ATOM 1581 C C . GLN A 1 190 ? 10.874 11.946 4.353 1.00 31.20 190 GLN A C 1
ATOM 1583 O O . GLN A 1 190 ? 10.618 12.041 3.152 1.00 31.20 190 GLN A O 1
ATOM 1588 N N . ALA A 1 191 ? 10.222 12.606 5.312 1.00 31.62 191 ALA A N 1
ATOM 1589 C CA . ALA A 1 191 ? 9.301 13.722 5.099 1.00 31.62 191 ALA A CA 1
ATOM 1590 C C . ALA A 1 191 ? 10.033 15.011 4.677 1.00 31.62 191 ALA A C 1
ATOM 1592 O O . ALA A 1 191 ? 11.161 15.250 5.169 1.00 31.62 191 ALA A O 1
#

Secondary structure (DSSP, 8-state):
----SHHHHHHHHHHHS--HHHHHHHHHHHHHHHHHHHHT-TTHHHHTTT--HHHHHHHHHHHHHHHHTT-TT---SSHHHHHHHHHHHHHHHHHHHHHHH------TTS-HHHHHHHHHHHHHH---HHHHHHHIIIIIS---HHHHHHH-TTT---HHHHHHHHHHHHHHHHHT-SSSHHHH-------

Foldseek 3Di:
DDDDPPLLVLLCCCQQVVDPVSLVVNLVVCVVVLLVQLVQAPCNVVQVVPDDSVVLSVQLSVLLNLLRNPDNPPRDPDPLVSVLLSLLSSLVSSLLSVLVVCPPPPPVPPPPPVLVVVLVVLPVQDVDPLLNVLCCCCPVVVDDLVRCCVVCVVSAVHSSSSSNSSSVSSSSDVVVDPPCCNVSGDSDPDD

Radius of gyration: 16.65 Å; chains: 1; bounding box: 36×53×33 Å

pLDDT: mean 76.95, std 15.42, range [31.2, 94.75]

Sequence (191 aa):
MFKDPYPLKMFRRALIQGDSQAREWVQRSYWKTVLDWLHSHPHKEEIYRFYDENYYVSQTFACFWQAAAGKQELKFDTLDGALQYLYASLNGVLVDTLRASLHRPVSPEEDLDDSAKFWETIQKLISDVREQRLAYLLYHCGLKPGEIVRTCPQEFSNVQEISRLRCTILEQLLHNSETIRHWLGSGQLQA